Protein AF-A9FY93-F1 (afdb_monomer)

Structure (mmCIF, N/CA/C/O backbone):
data_AF-A9FY93-F1
#
_entry.id   AF-A9FY93-F1
#
loop_
_atom_site.group_PDB
_atom_site.id
_atom_site.type_symbol
_atom_site.label_atom_id
_atom_site.label_alt_id
_atom_site.label_comp_id
_atom_site.label_asym_id
_atom_site.label_entity_id
_atom_site.label_seq_id
_atom_site.pdbx_PDB_ins_code
_atom_site.Cartn_x
_atom_site.Cartn_y
_atom_site.Cartn_z
_atom_site.occupancy
_atom_site.B_iso_or_equiv
_atom_site.auth_seq_id
_atom_site.auth_comp_id
_atom_site.auth_asym_id
_atom_site.auth_atom_id
_atom_site.pdbx_PDB_model_num
ATOM 1 N N . MET A 1 1 ? 8.429 68.087 15.426 1.00 44.94 1 MET A N 1
ATOM 2 C CA . MET A 1 1 ? 7.420 67.052 15.733 1.00 44.94 1 MET A CA 1
ATOM 3 C C . MET A 1 1 ? 8.145 65.874 16.373 1.00 44.94 1 MET A C 1
ATOM 5 O O . MET A 1 1 ? 9.201 65.520 15.870 1.00 44.94 1 MET A O 1
ATOM 9 N N . SER A 1 2 ? 7.624 65.423 17.522 1.00 48.50 2 SER A N 1
ATOM 10 C CA . SER A 1 2 ? 8.016 64.335 18.455 1.00 48.50 2 SER A CA 1
ATOM 11 C C . SER A 1 2 ? 8.860 63.197 17.850 1.00 48.50 2 SER A C 1
ATOM 13 O O . SER A 1 2 ? 8.569 62.799 16.731 1.00 48.50 2 SER A O 1
ATOM 15 N N . VAL A 1 3 ? 9.959 62.657 18.406 1.00 53.97 3 VAL A N 1
ATOM 16 C CA . VAL A 1 3 ? 10.343 62.080 19.729 1.00 53.97 3 VAL A CA 1
ATOM 17 C C . VAL A 1 3 ? 9.483 60.891 20.229 1.00 53.97 3 VAL A C 1
ATOM 19 O O . VAL A 1 3 ? 8.286 61.060 20.435 1.00 53.97 3 VAL A O 1
ATOM 22 N N . MET A 1 4 ? 10.181 59.775 20.550 1.00 49.16 4 MET A N 1
ATOM 23 C CA . MET A 1 4 ? 9.809 58.549 21.325 1.00 49.16 4 MET A CA 1
ATOM 24 C C . MET A 1 4 ? 9.074 57.442 20.531 1.00 49.16 4 MET A C 1
ATOM 26 O O . MET A 1 4 ? 8.241 57.766 19.701 1.00 49.16 4 MET A O 1
ATOM 30 N N . ASN A 1 5 ? 9.312 56.123 20.655 1.00 47.75 5 ASN A N 1
ATOM 31 C CA . ASN A 1 5 ? 9.765 55.216 21.737 1.00 47.75 5 ASN A CA 1
ATOM 32 C C . ASN A 1 5 ? 10.340 53.919 21.088 1.00 47.75 5 ASN A C 1
ATOM 34 O O . ASN A 1 5 ? 9.827 53.501 20.056 1.00 47.75 5 ASN A O 1
ATOM 38 N N . SER A 1 6 ? 11.452 53.301 21.512 1.00 54.66 6 SER A N 1
ATOM 39 C CA . SER A 1 6 ? 11.660 52.439 22.700 1.00 54.66 6 SER A CA 1
ATOM 40 C C . SER A 1 6 ? 10.636 51.313 22.911 1.00 54.66 6 SER A C 1
ATOM 42 O O . SER A 1 6 ? 9.539 51.576 23.386 1.00 54.66 6 SER A O 1
ATOM 44 N N . ALA A 1 7 ? 11.056 50.057 22.696 1.00 53.28 7 ALA A N 1
ATOM 45 C CA . ALA A 1 7 ? 10.753 48.932 23.591 1.00 53.28 7 ALA A CA 1
ATOM 46 C C . ALA A 1 7 ? 11.699 47.746 23.326 1.00 53.28 7 ALA A C 1
ATOM 48 O O . ALA A 1 7 ? 11.795 47.230 22.216 1.00 53.28 7 ALA A O 1
ATOM 49 N N . ALA A 1 8 ? 12.395 47.349 24.386 1.00 55.00 8 ALA A N 1
ATOM 50 C CA . ALA A 1 8 ? 13.232 46.168 24.509 1.00 55.00 8 ALA A CA 1
ATOM 51 C C . ALA A 1 8 ? 12.460 45.036 25.213 1.00 55.00 8 ALA A C 1
ATOM 53 O O . ALA A 1 8 ? 11.470 45.294 25.895 1.00 55.00 8 ALA A O 1
ATOM 54 N N . GLY A 1 9 ? 12.993 43.814 25.133 1.00 44.47 9 GLY A N 1
ATOM 55 C CA . GLY A 1 9 ? 12.606 42.663 25.960 1.00 44.47 9 GLY A CA 1
ATOM 56 C C . GLY A 1 9 ? 12.075 41.501 25.116 1.00 44.47 9 GLY A C 1
ATOM 57 O O . GLY A 1 9 ? 11.310 41.722 24.193 1.00 44.47 9 GLY A O 1
ATOM 58 N N . THR A 1 10 ? 12.441 40.242 25.328 1.00 50.12 10 THR A N 1
ATOM 59 C CA . THR A 1 10 ? 13.056 39.590 26.489 1.00 50.12 10 THR A CA 1
ATOM 60 C C . THR A 1 10 ? 13.721 38.288 26.026 1.00 50.12 10 THR A C 1
ATOM 62 O O . THR A 1 10 ? 13.149 37.497 25.283 1.00 50.12 10 THR A O 1
ATOM 65 N N . SER A 1 11 ? 14.951 38.054 26.481 1.00 52.12 11 SER A N 1
ATOM 66 C CA . SER A 1 11 ? 15.676 36.792 26.332 1.00 52.12 11 SER A CA 1
ATOM 67 C C . SER A 1 11 ? 15.218 35.795 27.402 1.00 52.12 11 SER A C 1
ATOM 69 O O . SER A 1 11 ? 15.493 35.996 28.586 1.00 52.12 11 SER A O 1
ATOM 71 N N . GLY A 1 12 ? 14.537 34.724 26.995 1.00 55.78 12 GLY A N 1
ATOM 72 C CA . GLY A 1 12 ? 14.172 33.601 27.861 1.00 55.78 12 GLY A CA 1
ATOM 73 C C . GLY A 1 12 ? 15.266 32.533 27.896 1.00 55.78 12 GLY A C 1
ATOM 74 O O . GLY A 1 12 ? 15.408 31.753 26.958 1.00 55.78 12 GLY A O 1
ATOM 75 N N . GLN A 1 13 ? 16.037 32.500 28.984 1.00 52.12 13 GLN A N 1
ATOM 76 C CA . GLN A 1 13 ? 16.874 31.366 29.381 1.00 52.12 13 GLN A CA 1
ATOM 77 C C . GLN A 1 13 ? 16.044 30.324 30.143 1.00 52.12 13 GLN A C 1
ATOM 79 O O . GLN A 1 13 ? 15.238 30.684 30.995 1.00 52.12 13 GLN A O 1
ATOM 84 N N . GLY A 1 14 ? 16.394 29.047 29.962 1.00 45.94 14 GLY A N 1
ATOM 85 C CA . GLY A 1 14 ? 16.415 28.086 31.070 1.00 45.94 14 GLY A CA 1
ATOM 86 C C . GLY A 1 14 ? 15.444 26.913 30.961 1.00 45.94 14 GLY A C 1
ATOM 87 O O . GLY A 1 14 ? 14.238 27.079 31.074 1.00 45.94 14 GLY A O 1
ATOM 88 N N . GLY A 1 15 ? 15.994 25.699 30.841 1.00 45.12 15 GLY A N 1
ATOM 89 C CA . GLY A 1 15 ? 15.219 24.473 31.049 1.00 45.12 15 GLY A CA 1
ATOM 90 C C . GLY A 1 15 ? 15.813 23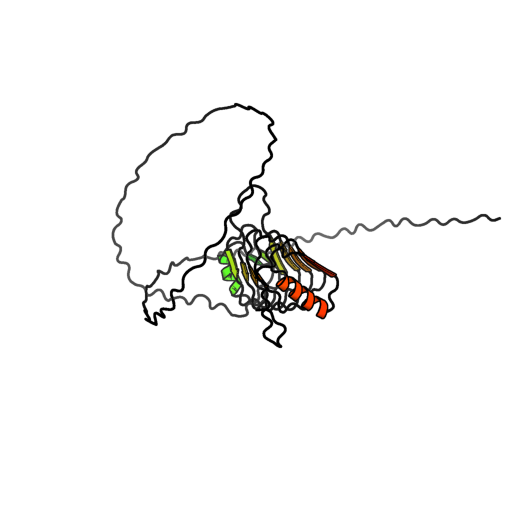.202 30.445 1.00 45.12 15 GLY A C 1
ATOM 91 O O . GLY A 1 15 ? 15.124 22.499 29.717 1.00 45.12 15 GLY A O 1
ATOM 92 N N . ARG A 1 16 ? 17.083 22.867 30.719 1.00 45.09 16 ARG A N 1
ATOM 93 C CA . ARG A 1 16 ? 17.605 21.522 30.408 1.00 45.09 16 ARG A CA 1
ATOM 94 C C . ARG A 1 16 ? 17.077 20.523 31.442 1.00 45.09 16 ARG A C 1
ATOM 96 O O . ARG A 1 16 ? 17.679 20.346 32.499 1.00 45.09 16 ARG A O 1
ATOM 103 N N . ALA A 1 17 ? 15.961 19.873 31.125 1.00 49.06 17 ALA A N 1
ATOM 104 C CA . ALA A 1 17 ? 15.466 18.717 31.860 1.00 49.06 17 ALA A CA 1
ATOM 105 C C . ALA A 1 17 ? 16.394 17.514 31.613 1.00 49.06 17 ALA A C 1
ATOM 107 O O . ALA A 1 17 ? 16.517 17.015 30.496 1.00 49.06 17 ALA A O 1
ATOM 108 N N . ARG A 1 18 ? 17.076 17.054 32.666 1.00 53.75 18 ARG A N 1
ATOM 109 C CA . ARG A 1 18 ? 17.786 15.770 32.679 1.00 53.75 18 ARG A CA 1
ATOM 110 C C . ARG A 1 18 ? 16.745 14.658 32.821 1.00 53.75 18 ARG A C 1
ATOM 112 O O . ARG A 1 18 ? 16.303 14.370 33.927 1.00 53.75 18 ARG A O 1
ATOM 119 N N . GLY A 1 19 ? 16.340 14.068 31.699 1.00 45.03 19 GLY A N 1
ATOM 120 C CA . GLY A 1 19 ? 15.521 12.859 31.673 1.00 45.03 19 GLY A CA 1
ATOM 121 C C . GLY A 1 19 ? 16.345 11.642 32.087 1.00 45.03 19 GLY A C 1
ATOM 122 O O . GLY A 1 19 ? 17.386 11.354 31.499 1.00 45.03 19 GLY A O 1
ATOM 123 N N . SER A 1 20 ? 15.896 10.950 33.130 1.00 46.06 20 SER A N 1
ATOM 124 C CA . SER A 1 20 ? 16.464 9.689 33.598 1.00 46.06 20 SER A CA 1
ATOM 125 C C . SER A 1 20 ? 16.271 8.590 32.553 1.00 46.06 20 SER A C 1
ATOM 127 O O . SER A 1 20 ? 15.147 8.187 32.266 1.00 46.06 20 SER A O 1
ATOM 129 N N . VAL A 1 21 ? 17.375 8.067 32.022 1.00 37.34 21 VAL A N 1
ATOM 130 C CA . VAL A 1 21 ? 17.388 6.861 31.189 1.00 37.34 21 VAL A CA 1
ATOM 131 C C . VAL A 1 21 ? 17.167 5.658 32.107 1.00 37.34 21 VAL A C 1
ATOM 133 O O . VAL A 1 21 ? 18.068 5.243 32.835 1.00 37.34 21 VAL A O 1
ATOM 136 N N . ARG A 1 22 ? 15.949 5.109 32.118 1.00 48.00 22 ARG A N 1
ATOM 137 C CA . ARG A 1 22 ? 15.674 3.792 32.704 1.00 48.00 22 ARG A CA 1
ATOM 138 C C . ARG A 1 22 ? 15.963 2.737 31.638 1.00 48.00 22 ARG A C 1
ATOM 140 O O . ARG A 1 22 ? 15.151 2.541 30.741 1.00 48.00 22 ARG A O 1
ATOM 147 N N . LEU A 1 23 ? 17.116 2.073 31.738 1.00 39.66 23 LEU A N 1
ATOM 148 C CA . LEU A 1 23 ? 17.377 0.839 30.997 1.00 39.66 23 LEU A CA 1
ATOM 149 C C . LEU A 1 23 ? 16.403 -0.240 31.485 1.00 39.66 23 LEU A C 1
ATOM 151 O O . LEU A 1 23 ? 16.496 -0.713 32.617 1.00 39.66 23 LEU A O 1
ATOM 155 N N . TRP A 1 24 ? 15.468 -0.618 30.622 1.00 41.94 24 TRP A N 1
ATOM 156 C CA . TRP A 1 24 ? 14.659 -1.820 30.772 1.00 41.94 24 TRP A CA 1
ATOM 157 C C . TRP A 1 24 ? 15.468 -3.000 30.218 1.00 41.94 24 TRP A C 1
ATOM 159 O O . TRP A 1 24 ? 15.608 -3.145 29.007 1.00 41.94 24 TRP A O 1
ATOM 169 N N . LEU A 1 25 ? 16.029 -3.839 31.095 1.00 45.19 25 LEU A N 1
ATOM 170 C CA . LEU A 1 25 ? 16.502 -5.168 30.700 1.00 45.19 25 LEU A CA 1
ATOM 171 C C . LEU A 1 25 ? 15.281 -6.082 30.548 1.00 45.19 25 LEU A C 1
ATOM 173 O O . LEU A 1 25 ? 14.835 -6.718 31.503 1.00 45.19 25 LEU A O 1
ATOM 177 N N . GLY A 1 26 ? 14.720 -6.112 29.340 1.00 43.28 26 GLY A N 1
ATOM 178 C CA . GLY A 1 26 ? 13.739 -7.114 28.944 1.00 43.28 26 GLY A CA 1
ATOM 179 C C . GLY A 1 26 ? 14.406 -8.485 28.843 1.00 43.28 26 GLY A C 1
ATOM 180 O O . GLY A 1 26 ? 15.387 -8.658 28.123 1.00 43.28 26 GLY A O 1
ATOM 181 N N . ARG A 1 27 ? 13.879 -9.460 29.590 1.00 40.56 27 ARG A N 1
ATOM 182 C CA . ARG A 1 27 ? 14.231 -10.881 29.490 1.00 40.56 27 ARG A CA 1
ATOM 183 C C . ARG A 1 27 ? 14.015 -11.366 28.052 1.00 40.56 27 ARG A C 1
ATOM 185 O O . ARG A 1 27 ? 12.879 -11.513 27.611 1.00 40.56 27 ARG A O 1
ATOM 192 N N . LEU A 1 28 ? 15.114 -11.648 27.359 1.00 35.88 28 LEU A N 1
ATOM 193 C CA . LEU A 1 28 ? 15.137 -12.335 26.074 1.00 35.88 28 LEU A CA 1
ATOM 194 C C . LEU A 1 28 ? 14.746 -13.803 26.310 1.00 35.88 28 LEU A C 1
ATOM 196 O O . LEU A 1 28 ? 15.546 -14.594 26.808 1.00 35.88 28 LEU A O 1
ATOM 200 N N . THR A 1 29 ? 13.493 -14.154 26.022 1.00 48.22 29 THR A N 1
ATOM 201 C CA . THR A 1 29 ? 13.055 -15.555 26.007 1.00 48.22 29 THR A CA 1
ATOM 202 C C . THR A 1 29 ? 13.337 -16.089 24.612 1.00 48.22 29 THR A C 1
ATOM 204 O O . THR A 1 29 ? 12.632 -15.765 23.661 1.00 48.22 29 THR A O 1
ATOM 207 N N . LEU A 1 30 ? 14.426 -16.843 24.488 1.00 37.00 30 LEU A N 1
ATOM 208 C CA . LEU A 1 30 ? 14.826 -17.512 23.258 1.00 37.00 30 LEU A CA 1
ATOM 209 C C . LEU A 1 30 ? 13.852 -18.681 23.021 1.00 37.00 30 LEU A C 1
ATOM 211 O O . LEU A 1 30 ? 13.982 -19.732 23.646 1.00 37.00 30 LEU A O 1
ATOM 215 N N . MET A 1 31 ? 12.836 -18.485 22.180 1.00 37.50 31 MET A N 1
ATOM 216 C CA . MET A 1 31 ? 12.045 -19.597 21.654 1.00 37.50 31 MET A CA 1
ATOM 217 C C . MET A 1 31 ? 12.761 -20.156 20.430 1.00 37.50 31 MET A C 1
ATOM 219 O O . MET A 1 31 ? 12.714 -19.592 19.340 1.00 37.50 31 MET A O 1
ATOM 223 N N . THR A 1 32 ? 13.464 -21.263 20.638 1.00 38.50 32 THR A N 1
ATOM 224 C CA . THR A 1 32 ? 14.054 -22.068 19.573 1.00 38.50 32 THR A CA 1
ATOM 225 C C . THR A 1 32 ? 12.920 -22.799 18.856 1.00 38.50 32 THR A C 1
ATOM 227 O O . THR A 1 32 ? 12.455 -23.839 19.317 1.00 38.50 32 THR A O 1
ATOM 230 N N . ALA A 1 33 ? 12.430 -22.234 17.754 1.00 38.06 33 ALA A N 1
ATOM 231 C CA . ALA A 1 33 ? 11.532 -22.945 16.855 1.00 38.06 33 ALA A CA 1
ATOM 232 C C . ALA A 1 33 ? 12.345 -24.014 16.109 1.00 38.06 33 ALA A C 1
ATOM 234 O O . ALA A 1 33 ? 13.233 -23.703 15.316 1.00 38.06 33 ALA A O 1
ATOM 235 N N . VAL A 1 34 ? 12.081 -25.283 16.418 1.00 35.50 34 VAL A N 1
ATOM 236 C CA . VAL A 1 34 ? 12.629 -26.426 15.685 1.00 35.50 34 VAL A CA 1
ATOM 237 C C . VAL A 1 34 ? 11.747 -26.622 14.455 1.00 35.50 34 VAL A C 1
ATOM 239 O O . VAL A 1 34 ? 10.671 -27.204 14.545 1.00 35.50 34 VAL A O 1
ATOM 242 N N . SER A 1 35 ? 12.175 -26.085 13.314 1.00 40.09 35 SER A N 1
ATOM 243 C CA . SER A 1 35 ? 11.499 -26.313 12.035 1.00 40.09 35 SER A CA 1
ATOM 244 C C . SER A 1 35 ? 11.906 -27.674 11.477 1.00 40.09 35 SER A C 1
ATOM 246 O O . SER A 1 35 ? 12.976 -27.817 10.886 1.00 40.09 35 SER A O 1
ATOM 248 N N . SER A 1 36 ? 11.048 -28.677 11.654 1.00 39.31 36 SER A N 1
ATOM 249 C CA . SER A 1 36 ? 11.154 -29.949 10.937 1.00 39.31 36 SER A CA 1
ATOM 250 C C . SER A 1 36 ? 10.489 -29.808 9.567 1.00 39.31 36 SER A C 1
ATOM 252 O O . SER A 1 36 ? 9.269 -29.736 9.457 1.00 39.31 36 SER A O 1
ATOM 254 N N . PHE A 1 37 ? 11.306 -29.743 8.514 1.00 37.88 37 PHE A N 1
ATOM 255 C CA . PHE A 1 37 ? 10.854 -29.786 7.123 1.00 37.88 37 PHE A CA 1
ATOM 256 C C . PHE A 1 37 ? 10.529 -31.234 6.735 1.00 37.88 37 PHE A C 1
ATOM 258 O O . PHE A 1 37 ? 11.429 -32.067 6.630 1.00 37.88 37 PHE A O 1
ATOM 265 N N . VAL A 1 38 ? 9.250 -31.528 6.494 1.00 44.97 38 VAL A N 1
ATOM 266 C CA . VAL A 1 38 ? 8.806 -32.771 5.850 1.00 44.97 38 VAL A CA 1
ATOM 267 C C . VAL A 1 38 ? 8.410 -32.434 4.416 1.00 44.97 38 VAL A C 1
ATOM 269 O O . VAL A 1 38 ? 7.448 -31.710 4.172 1.00 44.97 38 VAL A O 1
ATOM 272 N N . ALA A 1 39 ? 9.192 -32.932 3.460 1.00 42.00 39 ALA A N 1
ATOM 273 C CA . ALA A 1 39 ? 8.885 -32.851 2.039 1.00 42.00 39 ALA A CA 1
ATOM 274 C C . ALA A 1 39 ? 7.807 -33.891 1.696 1.00 42.00 39 ALA A C 1
ATOM 276 O O . ALA A 1 39 ? 8.086 -35.089 1.677 1.00 42.00 39 ALA A O 1
ATOM 277 N N . CYS A 1 40 ? 6.580 -33.444 1.419 1.00 39.69 40 CYS A N 1
ATOM 278 C CA . CYS A 1 40 ? 5.538 -34.307 0.867 1.00 39.69 40 CYS A CA 1
ATOM 279 C C . CYS A 1 40 ? 5.618 -34.313 -0.662 1.00 39.69 40 CYS A C 1
ATOM 281 O O . CYS A 1 40 ? 5.533 -33.272 -1.314 1.00 39.69 40 CYS A O 1
ATOM 283 N N . GLY A 1 41 ? 5.814 -35.514 -1.208 1.00 37.06 41 GLY A N 1
ATOM 284 C CA . GLY A 1 41 ? 5.893 -35.788 -2.636 1.00 37.06 41 GLY A CA 1
ATOM 285 C C . GLY A 1 41 ? 4.571 -35.570 -3.370 1.00 37.06 41 GLY A C 1
ATOM 286 O O . GLY A 1 41 ? 3.482 -35.757 -2.829 1.00 37.06 41 GLY A O 1
ATOM 287 N N . SER A 1 42 ? 4.707 -35.179 -4.634 1.00 41.78 42 SER A N 1
ATOM 288 C CA . SER A 1 42 ? 3.636 -35.003 -5.607 1.00 41.78 42 SER A CA 1
ATOM 289 C C . SER A 1 42 ? 2.949 -36.337 -5.913 1.00 41.78 42 SER A C 1
ATOM 291 O O . SER A 1 42 ? 3.583 -37.271 -6.399 1.00 41.78 42 SER A O 1
ATOM 293 N N . GLY A 1 43 ? 1.651 -36.419 -5.623 1.00 40.34 43 GLY A N 1
ATOM 294 C CA . GLY A 1 43 ? 0.778 -37.494 -6.084 1.00 40.34 43 GLY A CA 1
ATOM 295 C C . GLY A 1 43 ? 0.042 -37.067 -7.350 1.00 40.34 43 GLY A C 1
ATOM 296 O O . GLY A 1 43 ? -0.818 -36.189 -7.297 1.00 40.34 43 GLY A O 1
ATOM 297 N N . ASP A 1 44 ? 0.385 -37.694 -8.472 1.00 53.19 44 ASP A N 1
ATOM 298 C CA . ASP A 1 44 ? -0.323 -37.583 -9.746 1.00 53.19 44 ASP A CA 1
ATOM 299 C C . ASP A 1 44 ? -1.720 -38.221 -9.664 1.00 53.19 44 ASP A C 1
ATOM 301 O O . ASP A 1 44 ? -1.877 -39.362 -9.224 1.00 53.19 44 ASP A O 1
ATOM 305 N N . GLY A 1 45 ? -2.748 -37.507 -10.134 1.00 40.56 45 GLY A N 1
ATOM 306 C CA . GLY A 1 45 ? -4.141 -37.954 -10.048 1.00 40.56 45 GLY A CA 1
ATOM 307 C C . GLY A 1 45 ? -5.084 -37.273 -11.042 1.00 40.56 45 GLY A C 1
ATOM 308 O O . GLY A 1 45 ? -5.855 -36.401 -10.673 1.00 40.56 45 GLY A O 1
ATOM 309 N N . HIS A 1 46 ? -4.984 -37.687 -12.308 1.00 40.38 46 HIS A N 1
ATOM 310 C CA . HIS A 1 46 ? -5.995 -37.727 -13.377 1.00 40.38 46 HIS A CA 1
ATOM 311 C C . HIS A 1 46 ? -7.384 -37.093 -13.135 1.00 40.38 46 HIS A C 1
ATOM 313 O O . HIS A 1 46 ? -8.149 -37.558 -12.294 1.00 40.38 46 HIS A O 1
ATOM 319 N N . SER A 1 47 ? -7.814 -36.232 -14.067 1.00 45.84 47 SER A N 1
ATOM 320 C CA . SER A 1 47 ? -9.096 -36.413 -14.777 1.00 45.84 47 SER A CA 1
ATOM 321 C C . SER A 1 47 ? -9.166 -35.544 -16.032 1.00 45.84 47 SER A C 1
ATOM 323 O O . SER A 1 47 ? -9.275 -34.323 -15.976 1.00 45.84 47 SER A O 1
ATOM 325 N N . ALA A 1 48 ? -9.105 -36.214 -17.181 1.00 41.12 48 ALA A N 1
ATOM 326 C CA . ALA A 1 48 ? -9.424 -35.648 -18.478 1.00 41.12 48 ALA A CA 1
ATOM 327 C C . ALA A 1 48 ? -10.941 -35.428 -18.580 1.00 41.12 48 ALA A C 1
ATOM 329 O O . ALA A 1 48 ? -11.716 -36.358 -18.360 1.00 41.12 48 ALA A O 1
ATOM 330 N N . SER A 1 49 ? -11.360 -34.224 -18.967 1.00 50.44 49 SER A N 1
ATOM 331 C CA . SER A 1 49 ? -12.688 -34.003 -19.538 1.00 50.44 49 SER A CA 1
ATOM 332 C C . SER A 1 49 ? -12.517 -33.413 -20.934 1.00 50.44 49 SER A C 1
ATOM 334 O O . SER A 1 49 ? -11.865 -32.390 -21.133 1.00 50.44 49 SER A O 1
ATOM 336 N N . ALA A 1 50 ? -13.026 -34.158 -21.910 1.00 44.06 50 ALA A N 1
ATOM 337 C CA . ALA A 1 50 ? -13.131 -33.760 -23.300 1.00 44.06 50 ALA A CA 1
ATOM 338 C C . ALA A 1 50 ? -14.308 -32.787 -23.452 1.00 44.06 50 ALA A C 1
ATOM 340 O O . ALA A 1 50 ? -15.374 -33.028 -22.886 1.00 44.06 50 ALA A O 1
ATOM 341 N N . GLY A 1 51 ? -14.133 -31.718 -24.229 1.00 40.25 51 GLY A N 1
ATOM 342 C CA . GLY A 1 51 ? -15.207 -30.764 -24.490 1.00 40.25 51 GLY A CA 1
ATOM 343 C C . GLY A 1 51 ? -14.867 -29.743 -25.570 1.00 40.25 51 GLY A C 1
ATOM 344 O O . GLY A 1 51 ? -14.172 -28.772 -25.310 1.00 40.25 51 GLY A O 1
ATOM 345 N N . ASP A 1 52 ? -15.403 -30.010 -26.756 1.00 42.59 52 ASP A N 1
ATOM 346 C CA . ASP A 1 52 ? -15.743 -29.114 -27.865 1.00 42.59 52 ASP A CA 1
ATOM 347 C C . ASP A 1 52 ? -14.682 -28.254 -28.569 1.00 42.59 52 ASP A C 1
ATOM 349 O O . ASP A 1 52 ? -14.277 -27.165 -28.165 1.00 42.59 52 ASP A O 1
ATOM 353 N N . THR A 1 53 ? -14.350 -28.728 -29.769 1.00 37.59 53 THR A N 1
ATOM 354 C CA . THR A 1 53 ? -13.641 -28.018 -30.829 1.00 37.59 53 THR A CA 1
ATOM 355 C C . THR A 1 53 ? -14.650 -27.188 -31.631 1.00 37.59 53 THR A C 1
ATOM 357 O O . THR A 1 53 ? -15.291 -27.687 -32.554 1.00 37.59 53 THR A O 1
ATOM 360 N N . VAL A 1 54 ? -14.796 -25.901 -31.312 1.00 46.28 54 VAL A N 1
ATOM 361 C CA . VAL A 1 54 ? -15.537 -24.963 -32.169 1.00 46.28 54 VAL A CA 1
ATOM 362 C C . VAL A 1 54 ? -14.581 -24.389 -33.212 1.00 46.28 54 VAL A C 1
ATOM 364 O O . VAL A 1 54 ? -13.716 -23.565 -32.930 1.00 46.28 54 VAL A O 1
ATOM 367 N N . THR A 1 55 ? -14.742 -24.874 -34.441 1.00 40.22 55 THR A N 1
ATOM 368 C CA . THR A 1 55 ? -14.039 -24.403 -35.638 1.00 40.22 55 THR A CA 1
ATOM 369 C C . THR A 1 55 ? -14.782 -23.186 -36.185 1.00 40.22 55 THR A C 1
ATOM 371 O O . THR A 1 55 ? -15.914 -23.328 -36.644 1.00 40.22 55 THR A O 1
ATOM 374 N N . VAL A 1 56 ? -14.175 -21.995 -36.164 1.00 49.19 56 VAL A N 1
ATOM 375 C CA . VAL A 1 56 ? -14.735 -20.802 -36.822 1.00 49.19 56 VAL A CA 1
ATOM 376 C C . VAL A 1 56 ? -13.685 -20.137 -37.707 1.00 49.19 56 VAL A C 1
ATOM 378 O O . VAL A 1 56 ? -12.714 -19.566 -37.228 1.00 49.19 56 VAL A O 1
ATOM 381 N N . GLY A 1 57 ? -13.954 -20.195 -39.013 1.00 46.16 57 GLY A N 1
ATOM 382 C CA . GLY A 1 57 ? -13.919 -19.025 -39.890 1.00 46.16 57 GLY A CA 1
ATOM 383 C C . GLY A 1 57 ? -12.557 -18.480 -40.305 1.00 46.16 57 GLY A C 1
ATOM 384 O O . GLY A 1 57 ? -12.109 -17.453 -39.809 1.00 46.16 57 GLY A O 1
ATOM 385 N N . SER A 1 58 ? -11.976 -19.088 -41.333 1.00 44.47 58 SER A N 1
ATOM 386 C CA . SER A 1 58 ? -10.994 -18.468 -42.220 1.00 44.47 58 SER A CA 1
ATOM 387 C C . SER A 1 58 ? -11.648 -17.372 -43.079 1.00 44.47 58 SER A C 1
ATOM 389 O O . SER A 1 58 ? -12.469 -17.654 -43.950 1.00 44.47 58 SER A O 1
ATOM 391 N N . GLY A 1 59 ? -11.251 -16.117 -42.862 1.00 42.34 59 GLY A N 1
ATOM 392 C CA . GLY A 1 59 ? -11.561 -14.971 -43.722 1.00 42.34 59 GLY A CA 1
ATOM 393 C C . GLY A 1 59 ? -10.291 -14.161 -43.975 1.00 42.34 59 GLY A C 1
ATOM 394 O O . GLY A 1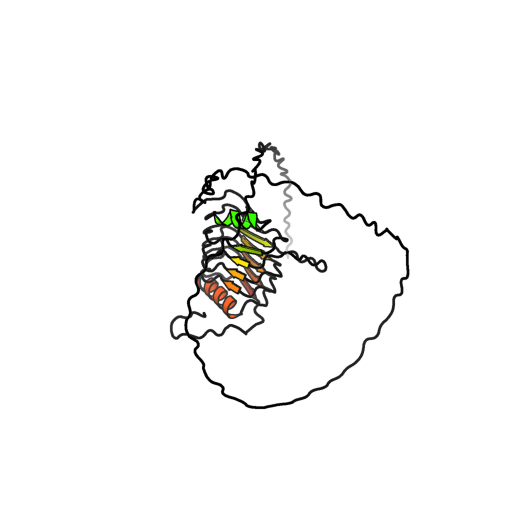 59 ? -9.705 -13.635 -43.037 1.00 42.34 59 GLY A O 1
ATOM 395 N N . GLY A 1 60 ? -9.836 -14.142 -45.230 1.00 37.28 60 GLY A N 1
ATOM 396 C CA . GLY A 1 60 ? -8.609 -13.477 -45.676 1.00 37.28 60 GLY A CA 1
ATOM 397 C C . GLY A 1 60 ? -8.761 -11.967 -45.954 1.00 37.28 60 GLY A C 1
ATOM 398 O O . GLY A 1 60 ? -9.475 -11.276 -45.237 1.00 37.28 60 GLY A O 1
ATOM 399 N N . PRO A 1 61 ? -8.059 -11.424 -46.964 1.00 59.53 61 PRO A N 1
ATOM 400 C CA . PRO A 1 61 ? -6.931 -10.518 -46.749 1.00 59.53 61 PRO A CA 1
ATOM 401 C C . PRO A 1 61 ? -7.204 -9.087 -47.229 1.00 59.53 61 PRO A C 1
ATOM 403 O O . PRO A 1 61 ? -7.917 -8.899 -48.210 1.00 59.53 61 PRO A O 1
ATOM 406 N N . THR A 1 62 ? -6.513 -8.093 -46.658 1.00 49.91 62 THR A N 1
ATOM 407 C CA . THR A 1 62 ? -6.246 -6.824 -47.359 1.00 49.91 62 THR A CA 1
ATOM 408 C C . THR A 1 62 ? -4.882 -6.240 -47.002 1.00 49.91 62 THR A C 1
ATOM 410 O O . THR A 1 62 ? -4.548 -5.995 -45.848 1.00 49.91 62 THR A O 1
ATOM 413 N N . SER A 1 63 ? -4.129 -6.025 -48.071 1.00 50.19 63 SER A N 1
ATOM 414 C CA . SER A 1 63 ? -2.878 -5.301 -48.261 1.00 50.19 63 SER A CA 1
ATOM 415 C C . SER A 1 63 ? -2.921 -3.802 -47.931 1.00 50.19 63 SER A C 1
ATOM 417 O O . SER A 1 63 ? -3.945 -3.159 -48.146 1.00 50.19 63 SER A O 1
ATOM 419 N N . GLY A 1 64 ? -1.750 -3.235 -47.619 1.00 39.53 64 GLY A N 1
ATOM 420 C CA . GLY A 1 64 ? -1.434 -1.798 -47.704 1.00 39.53 64 GLY A CA 1
ATOM 421 C C . GLY A 1 64 ? -0.792 -1.283 -46.409 1.00 39.53 64 GLY A C 1
ATOM 422 O O . GLY A 1 64 ? -1.248 -1.634 -45.337 1.00 39.53 64 GLY A O 1
ATOM 423 N N . ALA A 1 65 ? 0.262 -0.474 -46.380 1.00 46.91 65 ALA A N 1
ATOM 424 C CA . ALA A 1 65 ? 1.013 0.199 -47.421 1.00 46.91 65 ALA A CA 1
ATOM 425 C C . ALA A 1 65 ? 2.412 0.548 -46.878 1.00 46.91 65 ALA A C 1
ATOM 427 O O . ALA A 1 65 ? 2.617 0.753 -45.684 1.00 46.91 65 ALA A O 1
ATOM 428 N N . SER A 1 66 ? 3.362 0.613 -47.799 1.00 47.44 66 SER A N 1
ATOM 429 C CA . SER A 1 66 ? 4.735 1.085 -47.652 1.00 47.44 66 SER A CA 1
ATOM 430 C C . SER A 1 66 ? 4.832 2.611 -47.515 1.00 47.44 66 SER A C 1
ATOM 432 O O . SER A 1 66 ? 4.238 3.335 -48.311 1.00 47.44 66 SER A O 1
ATOM 434 N N . GLY A 1 67 ? 5.687 3.076 -46.606 1.00 44.00 67 GLY A N 1
ATOM 435 C CA . GLY A 1 67 ? 6.258 4.429 -46.539 1.00 44.00 67 GLY A CA 1
ATOM 436 C C . GLY A 1 67 ? 7.106 4.500 -45.265 1.00 44.00 67 GLY A C 1
ATOM 437 O O . GLY A 1 67 ? 6.594 4.232 -44.192 1.00 44.00 67 GLY A O 1
ATOM 438 N N . GLY A 1 68 ? 8.423 4.684 -45.263 1.00 42.28 68 GLY A N 1
ATOM 439 C CA . GLY A 1 68 ? 9.227 5.565 -46.092 1.00 42.28 68 GLY A CA 1
ATOM 440 C C . GLY A 1 68 ? 9.521 6.830 -45.289 1.00 42.28 68 GLY A C 1
ATOM 441 O O . GLY A 1 68 ? 8.765 7.783 -45.399 1.00 42.28 68 GLY A O 1
ATOM 442 N N . SER A 1 69 ? 10.593 6.846 -44.490 1.00 51.44 69 SER A N 1
ATOM 443 C CA . SER A 1 69 ? 11.369 8.073 -44.265 1.00 51.44 69 SER A CA 1
ATOM 444 C C . SER A 1 69 ? 12.722 7.767 -43.628 1.00 51.44 69 SER A C 1
ATOM 446 O O . SER A 1 69 ? 12.827 7.283 -42.505 1.00 51.44 69 SER A O 1
ATOM 448 N N . SER A 1 70 ? 13.757 8.050 -44.406 1.00 53.34 70 SER A N 1
ATOM 449 C CA . SER A 1 70 ? 15.164 8.075 -44.045 1.00 53.34 70 SER A CA 1
ATOM 450 C C . SER A 1 70 ? 15.577 9.508 -43.696 1.00 53.34 70 SER A C 1
ATOM 452 O O . SER A 1 70 ? 15.454 10.401 -44.532 1.00 53.34 70 SER A O 1
ATOM 454 N N . GLY A 1 71 ? 16.143 9.705 -42.511 1.00 47.72 71 GLY A N 1
ATOM 455 C CA . GLY A 1 71 ? 16.950 10.867 -42.123 1.00 47.72 71 GLY A CA 1
ATOM 456 C C . GLY A 1 71 ? 17.697 10.468 -40.849 1.00 47.72 71 GLY A C 1
ATOM 457 O O . GLY A 1 71 ? 17.072 9.959 -39.932 1.00 47.72 71 GLY A O 1
ATOM 458 N N . GLY A 1 72 ? 19.022 10.496 -40.746 1.00 44.16 72 GLY A N 1
ATOM 459 C CA . GLY A 1 72 ? 19.967 11.465 -41.289 1.00 44.16 72 GLY A CA 1
ATOM 460 C C . GLY A 1 72 ? 20.409 12.378 -40.141 1.00 44.16 72 GLY A C 1
ATOM 461 O O . GLY A 1 72 ? 19.545 12.907 -39.453 1.00 44.16 72 GLY A O 1
ATOM 462 N N . LEU A 1 73 ? 21.730 12.571 -40.005 1.00 48.72 73 LEU A N 1
ATOM 463 C CA . LEU A 1 73 ? 22.509 13.352 -39.013 1.00 48.72 73 LEU A CA 1
ATOM 464 C C . LEU A 1 73 ? 23.074 12.490 -37.857 1.00 48.72 73 LEU A C 1
ATOM 466 O O . LEU A 1 73 ? 22.328 12.036 -37.005 1.00 48.72 73 LEU A O 1
ATOM 470 N N . SER A 1 74 ? 24.337 12.042 -37.826 1.00 47.47 74 SER A N 1
ATOM 471 C CA . SER A 1 74 ? 25.666 12.683 -37.943 1.00 47.47 74 SER A CA 1
ATOM 472 C C . SER A 1 74 ? 26.097 13.511 -36.723 1.00 47.47 74 SER A C 1
ATOM 474 O O . SER A 1 74 ? 25.571 14.598 -36.508 1.00 47.47 74 SER A O 1
ATOM 476 N N . GLY A 1 75 ? 27.161 13.058 -36.046 1.00 39.12 75 GLY A N 1
ATOM 477 C CA . GLY A 1 75 ? 28.136 13.929 -35.374 1.00 39.12 75 GLY A CA 1
ATOM 478 C C . GLY A 1 75 ? 28.344 13.671 -33.880 1.00 39.12 75 GLY A C 1
ATOM 479 O O . GLY A 1 75 ? 27.471 13.980 -33.080 1.00 39.12 75 GLY A O 1
ATOM 480 N N . GLY A 1 76 ? 29.533 13.187 -33.495 1.00 43.56 76 GLY A N 1
ATOM 481 C CA . GLY A 1 76 ? 29.952 13.204 -32.089 1.00 43.56 76 GLY A CA 1
ATOM 482 C C . GLY A 1 76 ? 31.109 12.280 -31.711 1.00 43.56 76 GLY A C 1
ATOM 483 O O . GLY A 1 76 ? 30.956 11.466 -30.809 1.00 43.56 76 GLY A O 1
ATOM 484 N N . SER A 1 77 ? 32.256 12.393 -32.386 1.00 47.09 77 SER A N 1
ATOM 485 C CA . SER A 1 77 ? 33.519 11.773 -31.955 1.00 47.09 77 SER A CA 1
ATOM 486 C C . SER A 1 77 ? 34.174 12.560 -30.812 1.00 47.09 77 SER A C 1
ATOM 488 O O . SER A 1 77 ? 34.331 13.774 -30.916 1.00 47.09 77 SER A O 1
ATOM 490 N N . GLY A 1 78 ? 34.661 11.853 -29.792 1.00 44.03 78 GLY A N 1
ATOM 491 C CA . GLY A 1 78 ? 35.648 12.317 -28.806 1.00 44.03 78 GLY A CA 1
ATOM 492 C C . GLY A 1 78 ? 35.963 11.155 -27.860 1.00 44.03 78 GLY A C 1
ATOM 493 O O . GLY A 1 78 ? 35.083 10.723 -27.132 1.00 44.03 78 GLY A O 1
ATOM 494 N N . GLY A 1 79 ? 37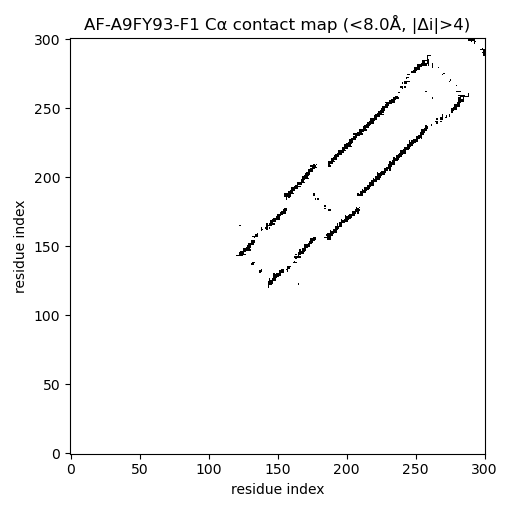.080 10.440 -28.032 1.00 39.56 79 GLY A N 1
ATOM 495 C CA . GLY A 1 79 ? 38.375 10.760 -27.408 1.00 39.56 79 GLY A CA 1
ATOM 496 C C . GLY A 1 79 ? 38.356 10.231 -25.966 1.00 39.56 79 GLY A C 1
ATOM 497 O O . GLY A 1 79 ? 37.630 10.759 -25.144 1.00 39.56 79 GLY A O 1
ATOM 498 N N . GLY A 1 80 ? 38.996 9.121 -25.608 1.00 41.59 80 GLY A N 1
ATOM 499 C CA . GLY A 1 80 ? 40.428 8.852 -25.701 1.00 41.59 80 GLY A CA 1
ATOM 500 C C . GLY A 1 80 ? 40.941 8.710 -24.263 1.00 41.59 80 GLY A C 1
ATOM 501 O O . GLY A 1 80 ? 40.892 9.668 -23.502 1.00 41.59 80 GLY A O 1
ATOM 502 N N . GLY A 1 81 ? 41.379 7.515 -23.869 1.00 42.44 81 GLY A N 1
ATOM 503 C CA . GLY A 1 81 ? 41.836 7.251 -22.504 1.00 42.44 81 GLY A CA 1
ATOM 504 C C . GLY A 1 81 ? 42.323 5.820 -22.347 1.00 42.44 81 GLY A C 1
ATOM 505 O O . GLY A 1 81 ? 41.599 4.963 -21.856 1.00 42.44 81 GLY A O 1
ATOM 506 N N . ALA A 1 82 ? 43.540 5.574 -22.827 1.00 45.78 82 ALA A N 1
ATOM 507 C CA . ALA A 1 82 ? 44.280 4.349 -22.578 1.00 45.78 82 ALA A CA 1
ATOM 508 C C . ALA A 1 82 ? 44.755 4.313 -21.118 1.00 45.78 82 ALA A C 1
ATOM 510 O O . ALA A 1 82 ? 45.290 5.298 -20.608 1.00 45.78 82 ALA A O 1
ATOM 511 N N . GLY A 1 83 ? 44.576 3.165 -20.473 1.00 44.78 83 GLY A N 1
ATOM 512 C CA . GLY A 1 83 ? 45.101 2.853 -19.151 1.00 44.78 83 GLY A CA 1
ATOM 513 C C . GLY A 1 83 ? 45.382 1.360 -19.071 1.00 44.78 83 GLY A C 1
ATOM 514 O O . GLY A 1 83 ? 44.550 0.591 -18.604 1.00 44.78 83 GLY A O 1
ATOM 515 N N . GLU A 1 84 ? 46.537 0.961 -19.600 1.00 46.91 84 GLU A N 1
ATOM 516 C CA . GLU A 1 84 ? 47.147 -0.348 -19.378 1.00 46.91 84 GLU A CA 1
ATOM 517 C C . GLU A 1 84 ? 47.597 -0.468 -17.917 1.00 46.91 84 GLU A C 1
ATOM 519 O O . GLU A 1 84 ? 48.172 0.470 -17.362 1.00 46.91 84 GLU A O 1
ATOM 524 N N . GLY A 1 85 ? 47.408 -1.640 -17.306 1.00 39.56 85 GLY A N 1
ATOM 525 C CA . GLY A 1 85 ? 48.073 -1.938 -16.043 1.00 39.56 85 GLY A CA 1
ATOM 526 C C . GLY A 1 85 ? 47.558 -3.166 -15.302 1.00 39.56 85 GLY A C 1
ATOM 527 O O . GLY A 1 85 ? 46.686 -3.047 -14.453 1.00 39.56 85 GLY A O 1
ATOM 528 N N . GLY A 1 86 ? 48.216 -4.306 -15.526 1.00 39.47 86 GLY A N 1
ATOM 529 C CA . GLY A 1 86 ? 48.668 -5.126 -14.397 1.00 39.47 86 GLY A CA 1
ATOM 530 C C . GLY A 1 86 ? 47.985 -6.473 -14.155 1.00 39.47 86 GLY A C 1
ATOM 531 O O . GLY A 1 86 ? 46.946 -6.537 -13.514 1.00 39.47 86 GLY A O 1
ATOM 532 N N . SER A 1 87 ? 48.700 -7.538 -14.550 1.00 40.53 87 SER A N 1
ATOM 533 C CA . SER A 1 87 ? 49.035 -8.728 -13.734 1.00 40.53 87 SER A CA 1
ATOM 534 C C . SER A 1 87 ? 47.898 -9.360 -12.912 1.00 40.53 87 SER A C 1
ATOM 536 O O . SER A 1 87 ? 47.504 -8.840 -11.877 1.00 40.53 87 SER A O 1
ATOM 538 N N . GLY A 1 88 ? 47.372 -10.525 -13.282 1.00 43.91 88 GLY A N 1
ATOM 539 C CA . GLY A 1 88 ? 48.134 -11.771 -13.348 1.00 43.91 88 GLY A CA 1
ATOM 540 C C . GLY A 1 88 ? 47.998 -12.514 -12.019 1.00 43.91 88 GLY A C 1
ATOM 541 O O . GLY A 1 88 ? 48.568 -12.078 -11.022 1.00 43.91 88 GLY A O 1
ATOM 542 N N . ARG A 1 89 ? 47.234 -13.611 -12.018 1.00 44.41 89 ARG A N 1
ATOM 543 C CA . ARG A 1 89 ? 47.360 -14.740 -11.086 1.00 44.41 89 ARG A CA 1
ATOM 544 C C . ARG A 1 89 ? 46.551 -15.918 -11.609 1.00 44.41 89 ARG A C 1
ATOM 546 O O . ARG A 1 89 ? 45.330 -15.964 -11.502 1.00 44.41 89 ARG A O 1
ATOM 553 N N . ASP A 1 90 ? 47.303 -16.838 -12.188 1.00 46.59 90 ASP A N 1
ATOM 554 C CA . ASP A 1 90 ? 46.957 -18.227 -12.410 1.00 46.59 90 ASP A CA 1
ATOM 555 C C . ASP A 1 90 ? 46.617 -18.900 -11.073 1.00 46.59 90 ASP A C 1
ATOM 557 O O . ASP A 1 90 ? 47.438 -18.922 -10.156 1.00 46.59 90 ASP A O 1
ATOM 561 N N . THR A 1 91 ? 45.426 -19.485 -10.976 1.00 52.34 91 THR A N 1
ATOM 562 C CA . THR A 1 91 ? 45.138 -20.562 -10.021 1.00 52.34 91 THR A CA 1
ATOM 563 C C . THR A 1 91 ? 44.313 -21.632 -10.726 1.00 52.34 91 THR A C 1
ATOM 565 O O . THR A 1 91 ? 43.094 -21.544 -10.817 1.00 52.34 91 THR A O 1
ATOM 568 N N . ASP A 1 92 ? 45.055 -22.570 -11.308 1.00 47.62 92 ASP A N 1
ATOM 569 C CA . ASP A 1 92 ? 44.962 -24.020 -11.092 1.00 47.62 92 ASP A CA 1
ATOM 570 C C . ASP A 1 92 ? 43.585 -24.721 -11.235 1.00 47.62 92 ASP A C 1
ATOM 572 O O . ASP A 1 92 ? 42.725 -24.597 -10.359 1.00 47.62 92 ASP A O 1
ATOM 576 N N . PRO A 1 93 ? 43.376 -25.549 -12.282 1.00 55.44 93 PRO A N 1
ATOM 577 C CA . PRO A 1 93 ? 42.239 -26.455 -12.378 1.00 55.44 93 PRO A CA 1
ATOM 578 C C . PRO A 1 93 ? 42.583 -27.802 -11.718 1.00 55.44 93 PRO A C 1
ATOM 580 O O . PRO A 1 93 ? 43.025 -28.755 -12.362 1.00 55.44 93 PRO A O 1
ATOM 583 N N . GLY A 1 94 ? 42.353 -27.889 -10.408 1.00 44.66 94 GLY A N 1
ATOM 584 C CA . GLY A 1 94 ? 42.497 -29.120 -9.631 1.00 44.66 94 GLY A CA 1
ATOM 585 C C . GLY A 1 94 ? 41.276 -30.032 -9.745 1.00 44.66 94 GLY A C 1
ATOM 586 O O . GLY A 1 94 ? 40.312 -29.903 -8.994 1.00 44.66 94 GLY A O 1
ATOM 587 N N . ALA A 1 95 ? 41.341 -30.988 -10.667 1.00 50.81 95 ALA A N 1
ATOM 588 C CA . ALA A 1 95 ? 40.465 -32.148 -10.721 1.00 50.81 95 ALA A CA 1
ATOM 589 C C . ALA A 1 95 ? 40.550 -32.981 -9.430 1.00 50.81 95 ALA A C 1
ATOM 591 O O . ALA A 1 95 ? 41.644 -33.362 -9.029 1.00 50.81 95 ALA A O 1
ATOM 592 N N . THR A 1 96 ? 39.411 -33.380 -8.855 1.00 44.59 96 THR A N 1
ATOM 593 C CA . THR A 1 96 ? 39.301 -34.684 -8.180 1.00 44.59 96 THR A CA 1
ATOM 594 C C . THR A 1 96 ? 37.907 -35.279 -8.375 1.00 44.59 96 THR A C 1
ATOM 596 O O . THR A 1 96 ? 36.891 -34.801 -7.882 1.00 44.59 96 THR A O 1
ATOM 599 N N . SER A 1 97 ? 37.894 -36.363 -9.140 1.00 55.88 97 SER A N 1
ATOM 600 C CA . SER A 1 97 ? 36.867 -37.393 -9.195 1.00 55.88 97 SER A CA 1
ATOM 601 C C . SER A 1 97 ? 36.735 -38.072 -7.826 1.00 55.88 97 SER A C 1
ATOM 603 O O . SER A 1 97 ? 37.656 -38.767 -7.394 1.00 55.88 97 SER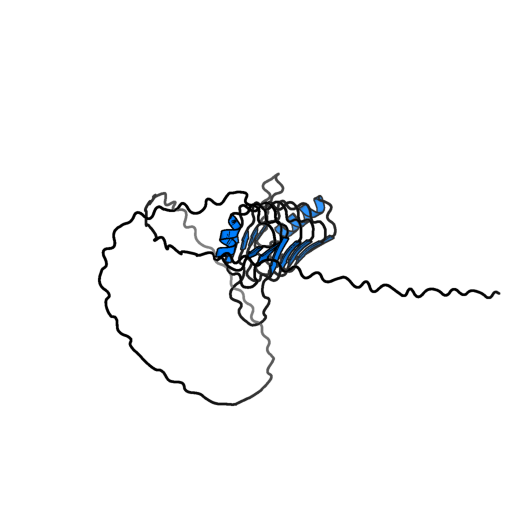 A O 1
ATOM 605 N N . GLY A 1 98 ? 35.602 -37.871 -7.150 1.00 44.34 98 GLY A N 1
ATOM 606 C CA . GLY A 1 98 ? 35.265 -38.496 -5.871 1.00 44.34 98 GLY A CA 1
ATOM 607 C C . GLY A 1 98 ? 34.181 -39.556 -6.045 1.00 44.34 98 GLY A C 1
ATOM 608 O O . GLY A 1 98 ? 33.070 -39.253 -6.460 1.00 44.34 98 GLY A O 1
ATOM 609 N N . ALA A 1 99 ? 34.560 -40.797 -5.760 1.00 44.34 99 ALA A N 1
ATOM 610 C CA . ALA A 1 99 ? 33.842 -42.048 -5.951 1.00 44.34 99 ALA A CA 1
ATOM 611 C C . ALA A 1 99 ? 32.366 -42.084 -5.508 1.00 44.34 99 ALA A C 1
ATOM 613 O O . ALA A 1 99 ? 32.006 -41.702 -4.397 1.00 44.34 99 ALA A O 1
ATOM 614 N N . SER A 1 100 ? 31.549 -42.712 -6.357 1.00 51.84 100 SER A N 1
ATOM 615 C CA . SER A 1 100 ? 30.290 -43.344 -5.979 1.00 51.84 100 SER A CA 1
ATOM 616 C C . SER A 1 100 ? 30.567 -44.591 -5.133 1.00 51.84 100 SER A C 1
ATOM 618 O O . SER A 1 100 ? 31.101 -45.583 -5.636 1.00 51.84 100 SER A O 1
ATOM 620 N N . THR A 1 101 ? 30.162 -44.580 -3.870 1.00 46.94 101 THR A N 1
ATOM 621 C CA . THR A 1 101 ? 30.027 -45.793 -3.055 1.00 46.94 101 THR A CA 1
ATOM 622 C C . THR A 1 101 ? 28.561 -45.990 -2.716 1.00 46.94 101 THR A C 1
ATOM 624 O O . THR A 1 101 ? 27.946 -45.137 -2.078 1.00 46.94 101 THR A O 1
ATOM 627 N N . GLY A 1 102 ? 28.013 -47.113 -3.182 1.00 53.84 102 GLY A N 1
ATOM 628 C CA . GLY A 1 102 ? 26.672 -47.571 -2.851 1.00 53.84 102 GLY A CA 1
ATOM 629 C C . GLY A 1 102 ? 26.487 -47.748 -1.345 1.00 53.84 102 GLY A C 1
ATOM 630 O O . GLY A 1 102 ? 27.360 -48.268 -0.653 1.00 53.84 102 GLY A O 1
ATOM 631 N N . GLY A 1 103 ? 25.327 -47.313 -0.864 1.00 44.50 103 GLY A N 1
ATOM 632 C CA . GLY A 1 103 ? 24.825 -47.556 0.481 1.00 44.50 103 GLY A CA 1
ATOM 633 C C . GLY A 1 103 ? 23.545 -48.373 0.386 1.00 44.50 103 GLY A C 1
ATOM 634 O O . GLY A 1 103 ? 22.633 -48.020 -0.355 1.00 44.50 103 GLY A O 1
ATOM 635 N N . ALA A 1 104 ? 23.548 -49.503 1.082 1.00 48.75 104 ALA A N 1
ATOM 636 C CA . ALA A 1 104 ? 22.567 -50.570 1.035 1.00 48.75 104 ALA A CA 1
ATOM 637 C C . ALA A 1 104 ? 21.154 -50.154 1.473 1.00 48.75 104 ALA A C 1
ATOM 639 O O . ALA A 1 104 ? 20.963 -49.241 2.273 1.00 48.75 104 ALA A O 1
ATOM 640 N N . GLY A 1 105 ? 20.175 -50.901 0.957 1.00 52.03 105 GLY A N 1
ATOM 641 C CA . GLY A 1 105 ? 18.770 -50.798 1.318 1.00 52.03 105 GLY A CA 1
ATOM 642 C C . GLY A 1 105 ? 18.527 -51.027 2.808 1.00 52.03 105 GLY A C 1
ATOM 643 O O . GLY A 1 105 ? 18.902 -52.057 3.365 1.00 52.03 105 GLY A O 1
ATOM 644 N N . GLY A 1 106 ? 17.851 -50.062 3.421 1.00 44.03 106 GLY A N 1
ATOM 645 C CA . GLY A 1 106 ? 17.138 -50.228 4.676 1.00 44.03 106 GLY A CA 1
ATOM 646 C C . GLY A 1 106 ? 15.645 -50.248 4.382 1.00 44.03 106 GLY A C 1
ATOM 647 O O . GLY A 1 106 ? 15.056 -49.218 4.066 1.00 44.03 106 GLY A O 1
ATOM 648 N N . SER A 1 107 ? 15.036 -51.426 4.463 1.00 58.09 107 SER A N 1
ATOM 649 C CA . SER A 1 107 ? 13.590 -51.599 4.576 1.00 58.09 107 SER A CA 1
ATOM 650 C C . SER A 1 107 ? 13.163 -51.143 5.975 1.00 58.09 107 SER A C 1
ATOM 652 O O . SER A 1 107 ? 13.154 -51.943 6.908 1.00 58.09 107 SER A O 1
ATOM 654 N N . GLY A 1 108 ? 12.912 -49.841 6.123 1.00 47.59 108 GLY A N 1
ATOM 655 C CA . GLY A 1 108 ? 12.378 -49.234 7.339 1.00 47.59 108 GLY A CA 1
ATOM 656 C C . GLY A 1 108 ? 10.856 -49.298 7.345 1.00 47.59 108 GLY A C 1
ATOM 657 O O . GLY A 1 108 ? 10.209 -48.897 6.380 1.00 47.59 108 GLY A O 1
ATOM 658 N N . GLU A 1 109 ? 10.315 -49.853 8.421 1.00 46.66 109 GLU A N 1
ATOM 659 C CA . GLU A 1 109 ? 8.896 -50.032 8.699 1.00 46.66 109 GLU A CA 1
ATOM 660 C C . GLU A 1 109 ? 8.074 -48.760 8.459 1.00 46.66 109 GLU A C 1
ATOM 662 O O . GLU A 1 109 ? 8.407 -47.672 8.929 1.00 46.66 109 GLU A O 1
ATOM 667 N N . GLY A 1 110 ? 6.961 -48.928 7.740 1.00 48.25 110 GLY A N 1
ATOM 668 C CA . GLY A 1 110 ? 5.919 -47.924 7.587 1.00 48.25 110 GLY A CA 1
ATOM 669 C C . GLY A 1 110 ? 5.226 -47.666 8.919 1.00 48.25 110 GLY A C 1
ATOM 670 O O . GLY A 1 110 ? 4.175 -48.234 9.202 1.00 48.25 110 GLY A O 1
ATOM 671 N N . GLY A 1 111 ? 5.818 -46.800 9.736 1.00 50.38 111 GLY A N 1
ATOM 672 C CA . GLY A 1 111 ? 5.073 -46.053 10.732 1.00 50.38 111 GLY A CA 1
ATOM 673 C C . GLY A 1 111 ? 4.176 -45.087 9.976 1.00 50.38 111 GLY A C 1
ATOM 674 O O . GLY A 1 111 ? 4.679 -44.212 9.272 1.00 50.38 111 GLY A O 1
ATOM 675 N N . ALA A 1 112 ? 2.862 -45.277 10.076 1.00 56.12 112 ALA A N 1
ATOM 676 C CA . ALA A 1 112 ? 1.904 -44.236 9.755 1.00 56.12 112 ALA A CA 1
ATOM 677 C C . ALA A 1 112 ? 2.277 -43.039 10.632 1.00 56.12 112 ALA A C 1
ATOM 679 O O . ALA A 1 112 ? 1.955 -43.017 11.816 1.00 56.12 112 ALA A O 1
ATOM 680 N N . ALA A 1 113 ? 3.075 -42.122 10.083 1.00 51.78 113 ALA A N 1
ATOM 681 C CA . ALA A 1 113 ? 3.308 -40.838 10.698 1.00 51.78 113 ALA A CA 1
ATOM 682 C C . ALA A 1 113 ? 1.923 -40.216 10.764 1.00 51.78 113 ALA A C 1
ATOM 684 O O . ALA A 1 113 ? 1.356 -39.854 9.726 1.00 51.78 113 ALA A O 1
ATOM 685 N N . ASP A 1 114 ? 1.352 -40.230 11.970 1.00 49.59 114 ASP A N 1
ATOM 686 C CA . ASP A 1 114 ? 0.180 -39.455 12.310 1.00 49.59 114 ASP A CA 1
ATOM 687 C C . ASP A 1 114 ? 0.402 -38.103 11.652 1.00 49.59 114 ASP A C 1
ATOM 689 O O . ASP A 1 114 ? 1.403 -37.432 11.916 1.00 49.59 114 ASP A O 1
ATOM 693 N N . CYS A 1 115 ? -0.441 -37.793 10.666 1.00 48.81 115 CYS A N 1
ATOM 694 C CA . CYS A 1 115 ? -0.439 -36.504 10.008 1.00 48.81 115 CYS A CA 1
ATOM 695 C C . CYS A 1 115 ? -0.858 -35.537 11.101 1.00 48.81 115 CYS A C 1
ATOM 697 O O . CYS A 1 115 ? -2.051 -35.303 11.282 1.00 48.81 115 CYS A O 1
ATOM 699 N N . GLU A 1 116 ? 0.121 -35.109 11.899 1.00 52.38 116 GLU A N 1
ATOM 700 C CA . GLU A 1 116 ? -0.012 -34.142 12.964 1.00 52.38 116 GLU A CA 1
ATOM 701 C C . GLU A 1 116 ? -0.592 -32.934 12.255 1.00 52.38 116 GLU A C 1
ATOM 703 O O . GLU A 1 116 ? 0.081 -32.270 11.463 1.00 52.38 116 GLU A O 1
ATOM 708 N N . SER A 1 117 ? -1.913 -32.813 12.378 1.00 57.75 117 SER A N 1
ATOM 709 C CA . SER A 1 117 ? -2.729 -31.829 11.700 1.00 57.75 117 SER A CA 1
ATOM 710 C C . SER A 1 117 ? -2.053 -30.504 11.975 1.00 57.75 117 SER A C 1
ATOM 712 O O . SER A 1 117 ? -2.016 -30.075 13.132 1.00 57.75 117 SER A O 1
ATOM 714 N N . GLY A 1 118 ? -1.418 -29.943 10.937 1.00 55.47 118 GLY A N 1
ATOM 715 C CA . GLY A 1 118 ? -0.667 -28.702 11.053 1.00 55.47 118 GLY A CA 1
ATOM 716 C C . GLY A 1 118 ? -1.535 -27.696 11.798 1.00 55.47 118 GLY A C 1
ATOM 717 O O . GLY A 1 118 ? -2.749 -27.713 11.581 1.00 55.47 118 GLY A O 1
ATOM 718 N N . PRO A 1 119 ? -0.955 -26.904 12.719 1.00 57.50 119 PRO A N 1
ATOM 719 C CA . PRO A 1 119 ? -1.718 -26.078 13.644 1.00 57.50 119 PRO A CA 1
ATOM 720 C C . PRO A 1 119 ? -2.790 -25.335 12.857 1.00 57.50 119 PRO A C 1
ATOM 722 O O . PRO A 1 119 ? -2.451 -24.553 11.967 1.00 57.50 119 PRO A O 1
ATOM 725 N N . GLU A 1 120 ? -4.061 -25.656 13.124 1.00 53.78 120 GLU A N 1
ATOM 726 C CA . GLU A 1 120 ? -5.185 -24.999 12.471 1.00 53.78 120 GLU A CA 1
ATOM 727 C C . GLU A 1 120 ? -4.985 -23.505 12.698 1.00 53.78 120 GLU A C 1
ATOM 729 O O . GLU A 1 120 ? -5.011 -23.025 13.835 1.00 53.78 120 GLU A O 1
ATOM 734 N N . ALA A 1 121 ? -4.652 -22.788 11.624 1.00 52.56 121 ALA A N 1
ATOM 735 C CA . ALA A 1 121 ? -4.462 -21.358 11.681 1.00 52.56 121 ALA A CA 1
ATOM 736 C C . ALA A 1 121 ? -5.797 -20.783 12.140 1.00 52.56 121 ALA A C 1
ATOM 738 O O . ALA A 1 121 ? -6.773 -20.818 11.395 1.00 52.56 121 ALA A O 1
ATOM 739 N N . LEU A 1 122 ? -5.847 -20.339 13.396 1.00 61.84 122 LEU A N 1
ATOM 740 C CA . LEU A 1 122 ? -7.016 -19.701 13.975 1.00 61.84 122 LEU A CA 1
ATOM 741 C C . LEU A 1 122 ? -7.324 -18.476 13.112 1.00 61.84 122 LEU A C 1
ATOM 743 O O . LEU A 1 122 ? -6.663 -17.440 13.231 1.00 61.84 122 LEU A O 1
ATOM 747 N N . GLU A 1 123 ? -8.281 -18.621 12.195 1.00 65.81 123 GLU A N 1
ATOM 748 C CA . GLU A 1 123 ? -8.788 -17.512 11.402 1.00 65.81 123 GLU A CA 1
ATOM 749 C C . GLU A 1 123 ? -9.204 -16.405 12.372 1.00 65.81 123 GLU A C 1
ATOM 751 O O . GLU A 1 123 ? -9.917 -16.646 13.348 1.00 65.81 123 GLU A O 1
ATOM 756 N N . GLY A 1 124 ? -8.705 -15.190 12.147 1.00 76.56 124 GLY A N 1
ATOM 757 C CA . GLY A 1 124 ? -8.951 -14.083 13.071 1.00 76.56 124 GLY A CA 1
ATOM 758 C C . GLY A 1 124 ? -7.840 -13.831 14.092 1.00 76.56 124 GLY A C 1
ATOM 759 O O . GLY A 1 124 ? -8.062 -13.125 15.077 1.00 76.56 124 GLY A O 1
ATOM 760 N N . SER A 1 125 ? -6.651 -14.413 13.911 1.00 92.06 125 SER A N 1
ATOM 761 C CA . SER A 1 125 ? -5.545 -14.161 14.834 1.00 92.06 125 SER A CA 1
ATOM 762 C C . SER A 1 125 ? -5.068 -12.699 14.772 1.00 92.06 125 SER A C 1
ATOM 764 O O . SER A 1 125 ? -4.979 -12.080 13.706 1.00 92.06 125 SER A O 1
ATOM 766 N N . VAL A 1 126 ? -4.778 -12.134 15.949 1.00 96.94 126 VAL A N 1
ATOM 767 C CA . VAL A 1 126 ? -4.293 -10.757 16.116 1.00 96.94 126 VAL A CA 1
ATOM 768 C C . VAL A 1 126 ? -2.799 -10.789 16.417 1.00 96.94 126 VAL A C 1
ATOM 770 O O . VAL A 1 126 ? -2.385 -11.347 17.434 1.00 96.94 126 VAL A O 1
ATOM 773 N N . TYR A 1 127 ? -1.993 -10.147 15.576 1.00 97.12 127 TYR A N 1
ATOM 774 C CA . TYR A 1 127 ? -0.565 -9.966 15.824 1.00 97.12 127 TYR A CA 1
ATOM 775 C C . TYR A 1 127 ? -0.303 -8.662 16.588 1.00 97.12 127 TYR A C 1
ATOM 777 O O . TYR A 1 127 ? -0.827 -7.600 16.239 1.00 97.12 127 TYR A O 1
ATOM 785 N N . GLN A 1 128 ? 0.525 -8.731 17.631 1.00 97.50 128 GLN A N 1
ATOM 786 C CA . GLN A 1 128 ? 0.905 -7.579 18.450 1.00 97.50 128 GLN A CA 1
ATOM 787 C C . GLN A 1 128 ? 2.315 -7.108 18.086 1.00 97.50 128 GLN A C 1
ATOM 789 O O . GLN A 1 128 ? 3.276 -7.856 18.246 1.00 97.50 128 GLN A O 1
ATOM 794 N N . GLY A 1 129 ? 2.434 -5.848 17.665 1.00 97.81 129 GLY A N 1
ATOM 795 C CA . GLY A 1 129 ? 3.702 -5.229 17.276 1.00 97.81 129 GLY A CA 1
ATOM 796 C C . GLY A 1 129 ? 3.906 -5.161 15.764 1.00 97.81 129 GLY A C 1
ATOM 797 O O . GLY A 1 129 ? 2.975 -5.382 14.987 1.00 97.81 129 GLY A O 1
ATOM 798 N N . ASP A 1 130 ? 5.130 -4.822 15.370 1.00 98.44 130 ASP A N 1
ATOM 799 C CA . ASP A 1 130 ? 5.530 -4.690 13.971 1.00 98.44 130 ASP A CA 1
ATOM 800 C C . ASP A 1 130 ? 5.905 -6.052 13.376 1.00 98.44 130 ASP A C 1
ATOM 802 O O . ASP A 1 130 ? 6.482 -6.913 14.052 1.00 98.44 130 ASP A O 1
ATOM 806 N N . LEU A 1 131 ? 5.568 -6.245 12.104 1.00 98.19 131 LEU A N 1
ATOM 807 C CA . LEU A 1 131 ? 5.808 -7.476 11.363 1.00 98.19 131 LEU A CA 1
ATOM 808 C C . LEU A 1 131 ? 6.783 -7.196 10.219 1.00 98.19 131 LEU A C 1
ATOM 810 O O . LEU A 1 131 ? 6.497 -6.391 9.337 1.00 98.19 131 LEU A O 1
ATOM 814 N N . LEU A 1 132 ? 7.933 -7.866 10.226 1.00 98.12 132 LEU A N 1
ATOM 815 C CA . LEU A 1 132 ? 8.914 -7.795 9.144 1.00 98.12 132 LEU A CA 1
ATOM 816 C C . LEU A 1 132 ? 8.702 -8.971 8.186 1.00 98.12 132 LEU A C 1
ATOM 818 O O . LEU A 1 132 ? 8.813 -10.120 8.601 1.00 98.12 132 LEU A O 1
ATOM 822 N N . ILE A 1 133 ? 8.448 -8.683 6.911 1.00 97.75 133 ILE A N 1
ATOM 823 C CA . ILE A 1 133 ? 8.385 -9.679 5.838 1.00 97.75 133 ILE A CA 1
ATOM 824 C C . ILE A 1 133 ? 9.730 -9.684 5.116 1.00 97.75 133 ILE A C 1
ATOM 826 O O . ILE A 1 133 ? 10.028 -8.781 4.331 1.00 97.75 133 ILE A O 1
ATOM 830 N N . ALA A 1 134 ? 10.558 -10.680 5.418 1.00 96.50 134 ALA A N 1
ATOM 831 C CA . ALA A 1 134 ? 11.897 -10.833 4.859 1.00 96.50 134 ALA A CA 1
ATOM 832 C C . ALA A 1 134 ? 12.002 -11.990 3.855 1.00 96.50 134 ALA A C 1
ATOM 834 O O . ALA A 1 134 ? 12.982 -12.076 3.117 1.00 96.50 134 ALA A O 1
ATOM 835 N N . SER A 1 135 ? 11.020 -12.888 3.841 1.00 96.38 135 SER A N 1
ATOM 836 C CA . SER A 1 135 ? 11.014 -14.107 3.037 1.00 96.38 135 SER A CA 1
ATOM 837 C C . SER A 1 135 ? 9.591 -14.566 2.712 1.00 96.38 135 SER A C 1
ATOM 839 O O . SER A 1 135 ? 8.627 -14.142 3.353 1.00 96.38 135 SER A O 1
ATOM 841 N N . ASP A 1 136 ? 9.456 -15.484 1.750 1.00 96.50 136 ASP A N 1
ATOM 842 C CA . ASP A 1 136 ? 8.170 -16.122 1.428 1.00 96.50 136 ASP A CA 1
ATOM 843 C C . ASP A 1 136 ? 7.565 -16.859 2.631 1.00 96.50 136 ASP A C 1
ATOM 845 O O . ASP A 1 136 ? 6.346 -16.910 2.779 1.00 96.50 136 ASP A O 1
ATOM 849 N N . ALA A 1 137 ? 8.405 -17.405 3.519 1.00 96.38 137 ALA A N 1
ATOM 850 C CA . ALA A 1 137 ? 7.946 -18.063 4.738 1.00 96.38 137 ALA A CA 1
ATOM 851 C C . ALA A 1 137 ? 7.270 -17.070 5.699 1.00 96.38 137 ALA A C 1
ATOM 853 O O . ALA A 1 137 ? 6.219 -17.388 6.256 1.00 96.38 137 ALA A O 1
ATOM 854 N N . ASP A 1 138 ? 7.819 -15.856 5.839 1.00 97.69 138 ASP A N 1
ATOM 855 C CA . ASP A 1 138 ? 7.210 -14.796 6.654 1.00 97.69 138 ASP A CA 1
ATOM 856 C C . ASP A 1 138 ? 5.881 -14.338 6.044 1.00 97.69 138 ASP A C 1
ATOM 858 O O . ASP A 1 138 ? 4.884 -14.199 6.753 1.00 97.69 138 ASP A O 1
ATOM 862 N N . ALA A 1 139 ? 5.848 -14.155 4.718 1.00 97.25 139 ALA A N 1
ATOM 863 C CA . ALA A 1 139 ? 4.633 -13.795 3.992 1.00 97.25 139 ALA A CA 1
ATOM 864 C C . ALA A 1 139 ? 3.545 -14.869 4.149 1.00 97.25 139 ALA A C 1
ATOM 866 O O . ALA A 1 139 ? 2.388 -14.540 4.404 1.00 97.25 139 ALA A O 1
ATOM 867 N N . LEU A 1 140 ? 3.913 -16.151 4.060 1.00 96.25 140 LEU A N 1
ATOM 868 C CA . LEU A 1 140 ? 3.002 -17.278 4.251 1.00 96.25 140 LEU A CA 1
ATOM 869 C C . LEU A 1 140 ? 2.462 -17.336 5.685 1.00 96.25 140 LEU A C 1
ATOM 871 O O . LEU A 1 140 ? 1.255 -17.492 5.864 1.00 96.25 140 LEU A O 1
ATOM 875 N N . ALA A 1 141 ? 3.324 -17.175 6.693 1.00 95.38 141 ALA A N 1
ATOM 876 C CA . ALA A 1 141 ? 2.915 -17.148 8.097 1.00 95.38 141 ALA A CA 1
ATOM 877 C C . ALA A 1 141 ? 1.960 -15.978 8.390 1.00 95.38 141 ALA A C 1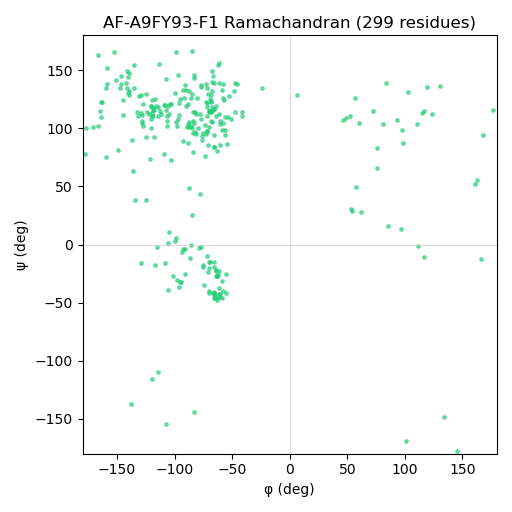
ATOM 879 O O . ALA A 1 141 ? 0.976 -16.134 9.114 1.00 95.38 141 ALA A O 1
ATOM 880 N N . ALA A 1 142 ? 2.200 -14.824 7.765 1.00 96.75 142 ALA A N 1
ATOM 881 C CA . ALA A 1 142 ? 1.388 -13.629 7.938 1.00 96.75 142 ALA A CA 1
ATOM 882 C C . ALA A 1 142 ? -0.057 -13.768 7.417 1.00 96.75 142 ALA A C 1
ATOM 884 O O . ALA A 1 142 ? -0.933 -13.019 7.854 1.00 96.75 142 ALA A O 1
ATOM 885 N N . ARG A 1 143 ? -0.345 -14.740 6.535 1.00 96.31 143 ARG A N 1
ATOM 886 C CA . ARG A 1 143 ? -1.695 -14.981 5.977 1.00 96.31 143 ARG A CA 1
ATOM 887 C C . ARG A 1 143 ? -2.742 -15.345 7.025 1.00 96.31 143 ARG A C 1
ATOM 889 O O . ARG A 1 143 ? -3.931 -15.177 6.765 1.00 96.31 143 ARG A O 1
ATOM 896 N N . ALA A 1 144 ? -2.314 -15.851 8.181 1.00 95.56 144 ALA A N 1
ATOM 897 C CA . ALA A 1 144 ? -3.204 -16.234 9.274 1.00 95.56 144 ALA A CA 1
ATOM 898 C C . ALA A 1 144 ? -3.763 -15.030 10.056 1.00 95.56 144 ALA A C 1
ATOM 900 O O . ALA A 1 144 ? -4.746 -15.179 10.789 1.00 95.56 144 ALA A O 1
ATOM 901 N N . TYR A 1 145 ? -3.151 -13.847 9.930 1.00 96.81 145 TYR A N 1
ATOM 902 C CA . TYR A 1 145 ? -3.545 -12.672 10.701 1.00 96.81 145 TYR A CA 1
ATOM 903 C C . TYR A 1 145 ? -4.697 -11.923 10.035 1.00 96.81 145 TYR A C 1
ATOM 905 O O . TYR A 1 145 ? -4.625 -11.553 8.863 1.00 96.81 145 TYR A O 1
ATOM 913 N N . SER A 1 146 ? -5.744 -11.638 10.810 1.00 96.94 146 SER A N 1
ATOM 914 C CA . SER A 1 146 ? -6.801 -10.705 10.400 1.00 96.94 146 SER A CA 1
ATOM 915 C C . SER A 1 146 ? -6.509 -9.274 10.826 1.00 96.94 146 SER A C 1
ATOM 917 O O . SER A 1 146 ? -6.997 -8.325 10.216 1.00 96.94 146 SER A O 1
ATOM 919 N N . THR A 1 147 ? -5.720 -9.109 11.885 1.00 97.56 147 THR A N 1
ATOM 920 C CA . THR A 1 147 ? -5.378 -7.804 12.443 1.00 97.56 147 THR A CA 1
ATOM 921 C C . THR A 1 147 ? -3.915 -7.790 12.844 1.00 97.56 147 THR A C 1
ATOM 923 O O . THR A 1 147 ? -3.461 -8.658 13.589 1.00 97.56 147 THR A O 1
ATOM 926 N N . ILE A 1 148 ? -3.181 -6.777 12.394 1.00 98.06 148 ILE A N 1
ATOM 927 C CA . ILE A 1 148 ? -1.793 -6.540 12.797 1.00 98.06 148 ILE A CA 1
ATOM 928 C C . ILE A 1 148 ? -1.733 -5.180 13.483 1.00 98.06 148 ILE A C 1
ATOM 930 O O . ILE A 1 148 ? -2.022 -4.147 12.880 1.00 98.06 148 ILE A O 1
ATOM 934 N N . ASN A 1 149 ? -1.393 -5.163 14.773 1.00 98.12 149 ASN A N 1
ATOM 935 C CA . ASN A 1 149 ? -1.469 -3.926 15.541 1.00 98.12 149 ASN A CA 1
ATOM 936 C C . ASN A 1 149 ? -0.352 -2.917 15.251 1.00 98.12 149 ASN A C 1
ATOM 938 O O . ASN A 1 149 ? -0.531 -1.738 15.545 1.00 98.12 149 ASN A O 1
ATOM 942 N N . GLY A 1 150 ? 0.763 -3.365 14.679 1.00 98.31 150 GLY A N 1
ATOM 943 C CA . GLY A 1 150 ? 1.859 -2.506 14.246 1.00 98.31 150 GLY A CA 1
ATOM 944 C C . GLY A 1 150 ? 1.958 -2.376 12.731 1.00 98.31 150 GLY A C 1
ATOM 945 O O . GLY A 1 150 ? 0.979 -2.518 11.994 1.00 98.31 150 GLY A O 1
ATOM 946 N N . THR A 1 151 ? 3.167 -2.078 12.277 1.00 98.62 151 THR A N 1
ATOM 947 C CA . THR A 1 151 ? 3.497 -1.854 10.871 1.00 98.62 151 THR A CA 1
ATOM 948 C C . THR A 1 151 ? 3.976 -3.140 10.213 1.00 98.62 151 THR A C 1
ATOM 950 O O . THR A 1 151 ? 4.855 -3.820 10.741 1.00 98.62 151 THR A O 1
ATOM 953 N N . ILE A 1 152 ? 3.455 -3.446 9.026 1.00 98.50 152 ILE A N 1
ATOM 954 C CA . ILE A 1 152 ? 4.044 -4.445 8.131 1.00 98.50 152 ILE A CA 1
ATOM 955 C C . ILE A 1 152 ? 5.172 -3.764 7.363 1.00 98.50 152 ILE A C 1
ATOM 957 O O . ILE A 1 152 ? 4.916 -2.866 6.565 1.00 98.50 152 ILE A O 1
ATOM 961 N N . SER A 1 153 ? 6.410 -4.182 7.598 1.00 98.19 153 SER A N 1
ATOM 962 C CA . SER A 1 153 ? 7.580 -3.726 6.849 1.00 98.19 153 SER A CA 1
ATOM 963 C C . SER A 1 153 ? 8.036 -4.829 5.904 1.00 98.19 153 SER A C 1
ATOM 965 O O . SER A 1 153 ? 8.400 -5.912 6.352 1.00 98.19 153 SER A O 1
ATOM 967 N N . VAL A 1 154 ? 8.030 -4.567 4.603 1.00 97.38 154 VAL A N 1
ATOM 968 C CA . VAL A 1 154 ? 8.574 -5.477 3.592 1.00 97.38 154 VAL A CA 1
ATOM 969 C C . VAL A 1 154 ? 10.028 -5.108 3.356 1.00 97.38 154 VAL A C 1
ATOM 971 O O . VAL A 1 154 ? 10.347 -3.947 3.094 1.00 97.38 154 VAL A O 1
ATOM 974 N N . ARG A 1 155 ? 10.918 -6.091 3.487 1.00 96.00 155 ARG A N 1
ATOM 975 C CA . ARG A 1 155 ? 12.350 -5.897 3.261 1.00 96.00 155 ARG A CA 1
ATOM 976 C C . ARG A 1 155 ? 12.604 -5.596 1.777 1.00 96.00 155 ARG A C 1
ATOM 978 O O . ARG A 1 155 ? 11.921 -6.135 0.910 1.00 96.00 155 ARG A O 1
ATOM 985 N N . SER A 1 156 ? 13.578 -4.741 1.481 1.00 93.81 156 SER A N 1
ATOM 986 C CA . SER A 1 156 ? 13.819 -4.238 0.117 1.00 93.81 156 SER A CA 1
ATOM 987 C C . SER A 1 156 ? 14.346 -5.278 -0.873 1.00 93.81 156 SER A C 1
ATOM 989 O O . SER A 1 156 ? 14.321 -5.041 -2.077 1.00 93.81 156 SER A O 1
ATOM 991 N N . ASP A 1 157 ? 14.812 -6.414 -0.366 1.00 92.94 157 ASP A N 1
ATOM 992 C CA . ASP A 1 157 ? 15.284 -7.588 -1.099 1.00 92.94 157 ASP A CA 1
ATOM 993 C C . ASP A 1 157 ? 14.275 -8.752 -1.059 1.00 92.94 157 ASP A C 1
ATOM 995 O O . ASP A 1 157 ? 14.611 -9.880 -1.422 1.00 92.94 157 ASP A O 1
ATOM 999 N N . PHE A 1 158 ? 13.044 -8.519 -0.590 1.00 95.38 158 PHE A N 1
ATOM 1000 C CA . PHE A 1 158 ? 11.975 -9.504 -0.702 1.00 95.38 158 PHE A CA 1
ATOM 1001 C C . PHE A 1 158 ? 11.596 -9.669 -2.179 1.00 95.38 158 PHE A C 1
ATOM 1003 O O . PHE A 1 158 ? 11.125 -8.728 -2.818 1.00 95.38 158 PHE A O 1
ATOM 1010 N N . ALA A 1 159 ? 11.774 -10.877 -2.714 1.00 94.69 159 ALA A N 1
ATOM 1011 C CA . ALA A 1 159 ? 11.302 -11.254 -4.040 1.00 94.69 159 ALA A CA 1
ATOM 1012 C C . ALA A 1 159 ? 9.996 -12.032 -3.924 1.00 94.69 159 ALA A C 1
ATOM 1014 O O . ALA A 1 159 ? 9.951 -13.025 -3.210 1.00 94.69 159 ALA A O 1
ATOM 1015 N N . GLY A 1 160 ? 8.974 -11.646 -4.687 1.00 95.31 160 GLY A N 1
ATOM 1016 C CA . GLY A 1 160 ? 7.761 -12.456 -4.802 1.00 95.31 160 GLY A CA 1
ATOM 1017 C C . GLY A 1 160 ? 6.472 -11.664 -4.663 1.00 95.31 160 GLY A C 1
ATOM 1018 O O . GLY A 1 160 ? 6.371 -10.518 -5.098 1.00 95.31 160 GLY A O 1
ATOM 1019 N N . THR A 1 161 ? 5.450 -12.318 -4.120 1.00 97.69 161 THR A N 1
ATOM 1020 C CA . THR A 1 161 ? 4.112 -11.747 -3.929 1.00 97.69 161 THR A CA 1
ATOM 1021 C C . THR A 1 161 ? 3.772 -11.753 -2.449 1.00 97.69 161 THR A C 1
ATOM 1023 O O . THR A 1 161 ? 3.776 -12.807 -1.820 1.00 97.69 161 THR A O 1
ATOM 1026 N N . LEU A 1 162 ? 3.434 -10.586 -1.908 1.00 98.19 162 LEU A N 1
ATOM 1027 C CA . LEU A 1 162 ? 2.864 -10.471 -0.574 1.00 98.19 162 LEU A CA 1
ATOM 1028 C C . LEU A 1 162 ? 1.342 -10.572 -0.684 1.00 98.19 162 LEU A C 1
ATOM 1030 O O . LEU A 1 162 ? 0.693 -9.601 -1.061 1.00 98.19 162 LEU A O 1
ATOM 1034 N N . ASP A 1 163 ? 0.780 -11.736 -0.371 1.00 98.38 163 ASP A N 1
ATOM 1035 C CA . ASP A 1 163 ? -0.667 -11.978 -0.398 1.00 98.38 163 ASP A CA 1
ATOM 1036 C C . ASP A 1 163 ? -1.192 -12.245 1.012 1.00 98.38 163 ASP A C 1
ATOM 1038 O O . ASP A 1 163 ? -0.893 -13.289 1.585 1.00 98.38 163 ASP A O 1
ATOM 1042 N N . LEU A 1 164 ? -1.974 -11.314 1.565 1.00 97.69 164 LEU A N 1
ATOM 1043 C CA . LEU A 1 164 ? -2.569 -11.379 2.903 1.00 97.69 164 LEU A CA 1
ATOM 1044 C C . LEU A 1 164 ? -4.103 -11.282 2.798 1.00 97.69 164 LEU A C 1
ATOM 1046 O O . LEU A 1 164 ? -4.693 -10.246 3.118 1.00 97.69 164 LEU A O 1
ATOM 1050 N N . PRO A 1 165 ? -4.785 -12.346 2.334 1.00 97.31 165 PRO A N 1
ATOM 1051 C CA . PRO A 1 165 ? -6.208 -12.288 2.010 1.00 97.31 165 PRO A CA 1
ATOM 1052 C C . PRO A 1 165 ? -7.108 -12.180 3.243 1.00 97.31 165 PRO A C 1
ATOM 1054 O O . PRO A 1 165 ? -8.228 -11.697 3.120 1.00 97.31 165 PRO A O 1
ATOM 1057 N N . SER A 1 166 ? -6.651 -12.610 4.417 1.00 96.50 166 SER A N 1
ATOM 1058 C CA . SER A 1 166 ? -7.433 -12.558 5.660 1.00 96.50 166 SER A CA 1
ATOM 1059 C C . SER A 1 166 ? -7.297 -11.228 6.400 1.00 96.50 166 SER A C 1
ATOM 1061 O O . SER A 1 166 ? -8.056 -10.981 7.335 1.00 96.50 166 SER A O 1
ATOM 1063 N N . LEU A 1 167 ? -6.347 -10.375 5.998 1.00 97.62 167 LEU A N 1
ATOM 1064 C CA . LEU A 1 167 ? -6.032 -9.137 6.699 1.00 97.62 167 LEU A CA 1
ATOM 1065 C C . LEU A 1 167 ? -7.150 -8.108 6.502 1.00 97.62 167 LEU A C 1
ATOM 1067 O O . LEU A 1 167 ? -7.467 -7.740 5.374 1.00 97.62 167 LEU A O 1
ATOM 1071 N N . LEU A 1 168 ? -7.727 -7.644 7.609 1.00 97.81 168 LEU A N 1
ATOM 1072 C CA . LEU A 1 168 ? -8.805 -6.654 7.669 1.00 97.81 168 LEU A CA 1
ATOM 1073 C C . LEU A 1 168 ? -8.291 -5.291 8.137 1.00 97.81 168 LEU A C 1
ATOM 1075 O O . LEU A 1 168 ? -8.700 -4.261 7.605 1.00 97.81 168 LEU A O 1
ATOM 1079 N N . GLU A 1 169 ? -7.377 -5.280 9.110 1.00 98.25 169 GLU A N 1
ATOM 1080 C CA . GLU A 1 169 ? -6.829 -4.052 9.691 1.00 98.25 169 GLU A CA 1
ATOM 1081 C C . GLU A 1 169 ? -5.328 -4.163 9.967 1.00 98.25 169 GLU A C 1
ATOM 1083 O O . GLU A 1 169 ? -4.827 -5.201 10.409 1.00 98.25 169 GLU A O 1
ATOM 1088 N N . VAL A 1 170 ? -4.611 -3.057 9.775 1.00 98.56 170 VAL A N 1
ATOM 1089 C CA . VAL A 1 170 ? -3.173 -2.962 10.054 1.00 98.56 170 VAL A CA 1
ATOM 1090 C C . VAL A 1 170 ? -2.811 -1.606 10.661 1.00 98.56 170 VAL A C 1
ATOM 1092 O O . VAL A 1 170 ? -3.468 -0.600 10.389 1.00 98.56 170 VAL A O 1
ATOM 1095 N N . GLY A 1 171 ? -1.785 -1.561 11.512 1.00 98.56 171 GLY A N 1
ATOM 1096 C CA . GLY A 1 171 ? -1.235 -0.315 12.051 1.00 98.56 171 GLY A CA 1
ATOM 1097 C C . GLY A 1 171 ? -0.571 0.549 10.977 1.00 98.56 171 GLY A C 1
ATOM 1098 O O . GLY A 1 171 ? -0.808 1.743 10.936 1.00 98.56 171 GLY A O 1
ATOM 1099 N N . GLY A 1 172 ? 0.192 -0.046 10.065 1.00 98.50 172 GLY A N 1
ATOM 1100 C CA . GLY A 1 172 ? 0.813 0.641 8.930 1.00 98.50 172 GLY A CA 1
ATOM 1101 C C . GLY A 1 172 ? 1.342 -0.351 7.899 1.00 98.50 172 GLY A C 1
ATOM 1102 O O . GLY A 1 172 ? 1.523 -1.530 8.205 1.00 98.50 172 GLY A O 1
ATOM 1103 N N . ILE A 1 173 ? 1.611 0.108 6.681 1.00 98.62 173 ILE A N 1
ATOM 1104 C CA . ILE A 1 173 ? 2.246 -0.708 5.640 1.00 98.62 173 ILE A CA 1
ATOM 1105 C C . ILE A 1 173 ? 3.423 0.077 5.085 1.00 98.62 173 ILE A C 1
ATOM 1107 O O . ILE A 1 173 ? 3.268 1.222 4.672 1.00 98.62 173 ILE A O 1
ATOM 1111 N N . ARG A 1 174 ? 4.594 -0.554 5.046 1.00 98.19 174 ARG A N 1
ATOM 1112 C CA . ARG A 1 174 ? 5.805 -0.003 4.453 1.00 98.19 174 ARG A CA 1
ATOM 1113 C C . ARG A 1 174 ? 6.442 -1.029 3.530 1.00 98.19 174 ARG A C 1
ATOM 1115 O O . ARG A 1 174 ? 6.994 -2.023 3.991 1.00 98.19 174 ARG A O 1
ATOM 1122 N N . ALA A 1 175 ? 6.400 -0.762 2.234 1.00 97.38 175 ALA A N 1
ATOM 1123 C CA . ALA A 1 175 ? 7.144 -1.482 1.214 1.00 97.38 175 ALA A CA 1
ATOM 1124 C C . ALA A 1 175 ? 8.084 -0.496 0.516 1.00 97.38 175 ALA A C 1
ATOM 1126 O O . ALA A 1 175 ? 7.646 0.491 -0.075 1.00 97.38 175 ALA A O 1
ATOM 1127 N N . GLU A 1 176 ? 9.384 -0.740 0.628 1.00 95.25 176 GLU A N 1
ATOM 1128 C CA . GLU A 1 176 ? 10.414 0.110 0.039 1.00 95.25 176 GLU A CA 1
ATOM 1129 C C . GLU A 1 176 ? 11.338 -0.761 -0.802 1.00 95.25 176 GLU A C 1
ATOM 1131 O O . GLU A 1 176 ? 11.924 -1.710 -0.286 1.00 95.25 176 GLU A O 1
ATOM 1136 N N . GLY A 1 177 ? 11.442 -0.472 -2.097 1.00 90.50 177 GLY A N 1
ATOM 1137 C CA . GLY A 1 177 ? 12.415 -1.133 -2.958 1.00 90.50 177 GLY A CA 1
ATOM 1138 C C . GLY A 1 177 ? 13.787 -0.461 -2.894 1.00 90.50 177 GLY A C 1
ATOM 1139 O O . GLY A 1 177 ? 13.953 0.647 -2.381 1.00 90.50 177 GLY A O 1
ATOM 1140 N N . SER A 1 178 ? 14.802 -1.147 -3.415 1.00 87.00 178 SER A N 1
ATOM 1141 C CA . SER A 1 178 ? 16.154 -0.597 -3.526 1.00 87.00 178 SER A CA 1
ATOM 1142 C C . SER A 1 178 ? 16.337 0.111 -4.869 1.00 87.00 178 SER A C 1
ATOM 1144 O O . SER A 1 178 ? 16.278 -0.521 -5.919 1.00 87.00 178 SER A O 1
ATOM 1146 N N . ALA A 1 179 ? 16.637 1.413 -4.848 1.00 75.00 179 ALA A N 1
ATOM 1147 C CA . ALA A 1 179 ? 17.013 2.182 -6.042 1.00 75.00 179 ALA A CA 1
ATOM 1148 C C . ALA A 1 179 ? 18.506 2.088 -6.396 1.00 75.00 179 ALA A C 1
ATOM 1150 O O . ALA A 1 179 ? 19.047 3.019 -6.993 1.00 75.00 179 ALA A O 1
ATOM 1151 N N . SER A 1 180 ? 19.205 1.017 -6.003 1.00 72.69 180 SER A N 1
ATOM 1152 C CA . SER A 1 180 ? 20.644 0.882 -6.258 1.00 72.69 180 SER A CA 1
ATOM 1153 C C . SER A 1 180 ? 20.941 0.967 -7.759 1.00 72.69 180 SER A C 1
ATOM 1155 O O . SER A 1 180 ? 20.701 0.042 -8.532 1.00 72.69 180 SER A O 1
ATOM 1157 N N . SER A 1 181 ? 21.464 2.125 -8.161 1.00 60.41 181 SER A N 1
ATOM 1158 C CA . SER A 1 181 ? 21.566 2.628 -9.531 1.00 60.41 181 SER A CA 1
ATOM 1159 C C . SER A 1 181 ? 22.705 1.999 -10.344 1.00 60.41 181 SER A C 1
ATOM 1161 O O . SER A 1 181 ? 23.447 2.707 -11.023 1.00 60.41 181 SER A O 1
ATOM 1163 N N . GLY A 1 182 ? 22.894 0.684 -10.262 1.00 68.38 182 GLY A N 1
ATOM 1164 C CA . GLY A 1 182 ? 23.982 0.019 -10.987 1.00 68.38 182 GLY A CA 1
ATOM 1165 C C . GLY A 1 182 ? 24.295 -1.408 -10.561 1.00 68.38 182 GLY A C 1
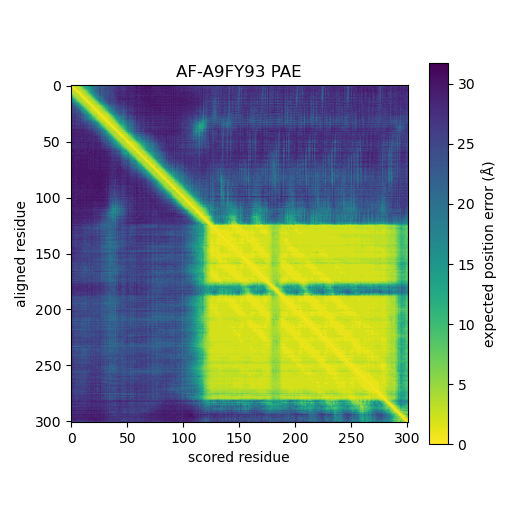ATOM 1166 O O . GLY A 1 182 ? 24.995 -2.105 -11.288 1.00 68.38 182 GLY A O 1
ATOM 1167 N N . GLU A 1 183 ? 23.760 -1.862 -9.431 1.00 69.62 183 GLU A N 1
ATOM 1168 C CA . GLU A 1 183 ? 23.851 -3.258 -9.020 1.00 69.62 183 GLU A CA 1
ATOM 1169 C C . GLU A 1 183 ? 22.465 -3.873 -9.183 1.00 69.62 183 GLU A C 1
ATOM 1171 O O . GLU A 1 183 ? 21.489 -3.361 -8.631 1.00 69.62 183 GLU A O 1
ATOM 1176 N N . LEU A 1 184 ? 22.380 -4.909 -10.022 1.00 59.78 184 LEU A N 1
ATOM 1177 C CA . LEU A 1 184 ? 21.163 -5.671 -10.283 1.00 59.78 184 LEU A CA 1
ATOM 1178 C C . LEU A 1 184 ? 20.692 -6.297 -8.965 1.00 59.78 184 LEU A C 1
ATOM 1180 O O . LEU A 1 184 ? 21.041 -7.433 -8.654 1.00 59.78 184 LEU A O 1
ATOM 1184 N N . VAL A 1 185 ? 19.918 -5.563 -8.169 1.00 69.38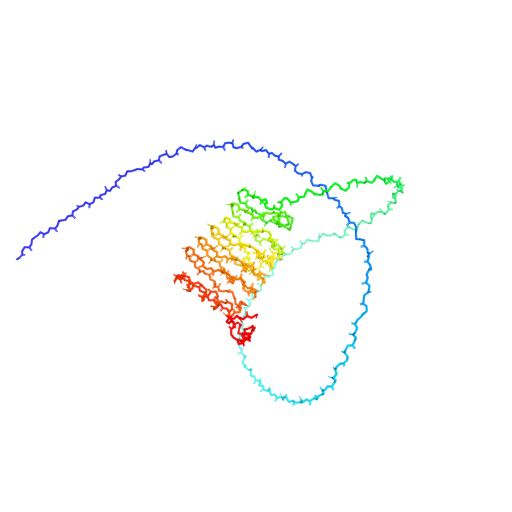 185 VAL A N 1
ATOM 1185 C CA . VAL A 1 185 ? 19.154 -6.156 -7.074 1.00 69.38 185 VAL A CA 1
ATOM 1186 C C . VAL A 1 185 ? 18.026 -6.926 -7.739 1.00 69.38 185 VAL A C 1
ATOM 1188 O O . VAL A 1 185 ? 17.030 -6.358 -8.174 1.00 69.38 185 VAL A O 1
ATOM 1191 N N . THR A 1 186 ? 18.255 -8.228 -7.888 1.00 65.19 186 THR A N 1
ATOM 1192 C CA . THR A 1 186 ? 17.404 -9.179 -8.616 1.00 65.19 186 THR A CA 1
ATOM 1193 C C . THR A 1 186 ? 16.150 -9.592 -7.850 1.00 65.19 186 THR A C 1
ATOM 1195 O O . THR A 1 186 ? 15.351 -10.376 -8.359 1.00 65.19 186 THR A O 1
ATOM 1198 N N . ALA A 1 187 ? 15.985 -9.108 -6.620 1.00 74.94 187 ALA A N 1
ATOM 1199 C CA . ALA A 1 187 ? 14.927 -9.522 -5.721 1.00 74.94 187 ALA A CA 1
ATOM 1200 C C . ALA A 1 187 ? 14.071 -8.318 -5.331 1.00 74.94 187 ALA A C 1
ATOM 1202 O O . ALA A 1 187 ? 14.469 -7.519 -4.488 1.00 74.94 187 ALA A O 1
ATOM 1203 N N . GLN A 1 188 ? 12.912 -8.183 -5.975 1.00 88.31 188 GLN A N 1
ATOM 1204 C CA . GLN A 1 188 ? 11.943 -7.137 -5.676 1.00 88.31 188 GLN A CA 1
ATOM 1205 C C . GLN A 1 188 ? 10.521 -7.699 -5.610 1.00 88.31 188 GLN A C 1
ATOM 1207 O O . GLN A 1 188 ? 10.182 -8.727 -6.210 1.00 88.31 188 GLN A O 1
ATOM 1212 N N . ILE A 1 189 ? 9.675 -7.006 -4.853 1.00 96.00 189 ILE A N 1
ATOM 1213 C CA . ILE A 1 189 ? 8.270 -7.355 -4.702 1.00 96.00 189 ILE A CA 1
ATOM 1214 C C . ILE A 1 189 ? 7.521 -7.112 -6.016 1.00 96.00 189 ILE A C 1
ATOM 1216 O O . ILE A 1 189 ? 7.591 -6.030 -6.586 1.00 96.00 189 ILE A O 1
ATOM 1220 N N . LYS A 1 190 ? 6.785 -8.122 -6.485 1.00 97.00 190 LYS A N 1
ATOM 1221 C CA . LYS A 1 190 ? 6.027 -8.082 -7.746 1.00 97.00 190 LYS A CA 1
ATOM 1222 C C . LYS A 1 190 ? 4.559 -7.750 -7.549 1.00 97.00 190 LYS A C 1
ATOM 1224 O O . LYS A 1 190 ? 3.939 -7.163 -8.430 1.00 97.00 190 LYS A O 1
ATOM 1229 N N . ALA A 1 191 ? 3.990 -8.135 -6.413 1.00 98.06 191 ALA A N 1
ATOM 1230 C CA . ALA A 1 191 ? 2.601 -7.845 -6.098 1.00 98.06 191 ALA A CA 1
ATOM 1231 C C . ALA A 1 191 ? 2.385 -7.720 -4.588 1.00 98.06 191 ALA A C 1
ATOM 1233 O O . ALA A 1 191 ? 2.949 -8.491 -3.808 1.00 98.06 191 ALA A O 1
ATOM 1234 N N . ILE A 1 192 ? 1.533 -6.775 -4.197 1.00 98.38 192 ILE A N 1
ATOM 1235 C CA . ILE A 1 192 ? 0.998 -6.627 -2.842 1.00 98.38 192 ILE A CA 1
ATOM 1236 C C . ILE A 1 192 ? -0.517 -6.796 -2.935 1.00 98.38 192 ILE A C 1
ATOM 1238 O O . ILE A 1 192 ? -1.195 -5.998 -3.578 1.00 98.38 192 ILE A O 1
ATOM 1242 N N . ARG A 1 193 ? -1.054 -7.839 -2.304 1.00 98.62 193 ARG A N 1
ATOM 1243 C CA . ARG A 1 193 ? -2.473 -8.194 -2.340 1.00 98.62 193 ARG A CA 1
ATOM 1244 C C . ARG A 1 193 ? -3.021 -8.274 -0.929 1.00 98.62 193 ARG A C 1
ATOM 1246 O O . ARG A 1 193 ? -2.649 -9.145 -0.150 1.00 98.62 193 ARG A O 1
ATOM 1253 N N . MET A 1 194 ? -3.927 -7.361 -0.608 1.00 98.38 194 MET A N 1
ATOM 1254 C CA . MET A 1 194 ? -4.674 -7.361 0.648 1.00 98.38 194 MET A CA 1
ATOM 1255 C C . MET A 1 194 ? -6.144 -7.046 0.333 1.00 98.38 194 MET A C 1
ATOM 1257 O O . MET A 1 194 ? -6.673 -6.011 0.740 1.00 98.38 194 MET A O 1
ATOM 1261 N N . PRO A 1 195 ? -6.829 -7.914 -0.438 1.00 98.25 195 PRO A N 1
ATOM 1262 C CA . PRO A 1 195 ? -8.130 -7.603 -1.033 1.00 98.25 195 PRO A CA 1
ATOM 1263 C C . PRO A 1 195 ? -9.255 -7.417 -0.007 1.00 98.25 195 PRO A C 1
ATOM 1265 O O . PRO A 1 195 ? -10.316 -6.909 -0.370 1.00 98.25 195 PRO A O 1
ATOM 1268 N N . ASN A 1 196 ? -9.048 -7.843 1.245 1.00 97.62 196 ASN A N 1
ATOM 1269 C CA . ASN A 1 196 ? -9.987 -7.663 2.351 1.00 97.62 196 ASN A CA 1
ATOM 1270 C C . ASN A 1 196 ? -9.566 -6.591 3.366 1.00 97.62 196 ASN A C 1
ATOM 1272 O O . ASN A 1 196 ? -10.313 -6.361 4.316 1.00 97.62 196 ASN A O 1
ATOM 1276 N N . LEU A 1 197 ? -8.433 -5.916 3.150 1.00 98.31 197 LEU A N 1
ATOM 1277 C CA . LEU A 1 197 ? -7.966 -4.860 4.039 1.00 98.31 197 LEU A CA 1
ATOM 1278 C C . LEU A 1 197 ? -8.949 -3.698 3.980 1.00 98.31 197 LEU A C 1
ATOM 1280 O O . LEU A 1 197 ? -9.110 -3.099 2.925 1.00 98.31 197 LEU A O 1
ATOM 1284 N N . ALA A 1 198 ? -9.594 -3.396 5.102 1.00 98.50 198 ALA A N 1
ATOM 1285 C CA . ALA A 1 198 ? -10.571 -2.324 5.232 1.00 98.50 198 ALA A CA 1
ATOM 1286 C C . ALA A 1 198 ? -9.939 -1.032 5.759 1.00 98.50 198 ALA A C 1
ATOM 1288 O O . ALA A 1 198 ? -10.365 0.060 5.379 1.00 98.50 198 ALA A O 1
ATOM 1289 N N . ARG A 1 199 ? -8.910 -1.131 6.614 1.00 98.56 199 ARG A N 1
ATOM 1290 C CA . ARG A 1 199 ? -8.319 0.041 7.272 1.00 98.56 199 ARG A CA 1
ATOM 1291 C C . ARG A 1 199 ? -6.819 -0.077 7.523 1.00 98.56 199 ARG A C 1
ATOM 1293 O O . ARG A 1 199 ? -6.334 -1.097 8.014 1.00 98.56 199 ARG A O 1
ATOM 1300 N N . VAL A 1 200 ? -6.108 1.021 7.278 1.00 98.69 200 VAL A N 1
ATOM 1301 C CA . VAL A 1 200 ? -4.726 1.254 7.715 1.00 98.69 200 VAL A CA 1
ATOM 1302 C C . VAL A 1 200 ? -4.756 2.374 8.752 1.00 98.69 200 VAL A C 1
ATOM 1304 O O . VAL A 1 200 ? -5.124 3.497 8.433 1.00 98.69 200 VAL A O 1
ATOM 1307 N N . ARG A 1 201 ? -4.394 2.086 10.004 1.00 98.50 201 ARG A N 1
ATOM 1308 C CA . ARG A 1 201 ? -4.452 3.073 11.105 1.00 98.50 201 ARG A CA 1
ATOM 1309 C C . ARG A 1 201 ? -3.301 4.079 11.127 1.00 98.50 201 ARG A C 1
ATOM 1311 O O . ARG A 1 201 ? -3.265 4.951 11.985 1.00 98.50 201 ARG A O 1
ATOM 1318 N N . GLY A 1 202 ? -2.360 3.927 10.217 1.00 98.31 202 GLY A N 1
ATOM 1319 C CA . GLY A 1 202 ? -1.178 4.757 10.099 1.00 98.31 202 GLY A CA 1
ATOM 1320 C C . GLY A 1 202 ? -0.934 5.061 8.636 1.00 98.31 202 GLY A C 1
ATOM 1321 O O . GLY A 1 202 ? -1.866 5.327 7.876 1.00 98.31 202 GLY A O 1
ATOM 1322 N N . THR A 1 203 ? 0.323 4.982 8.229 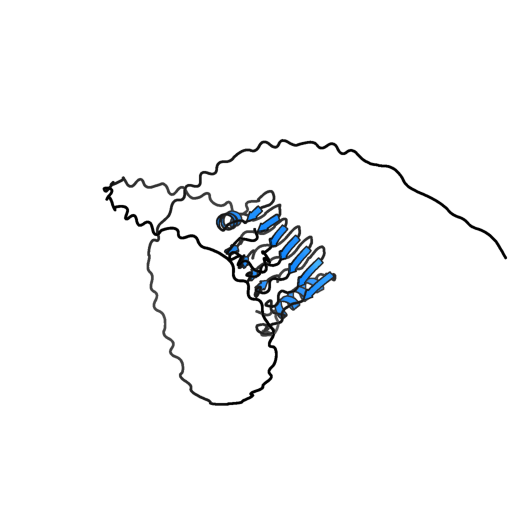1.00 98.56 203 THR A N 1
ATOM 1323 C CA . THR A 1 203 ? 0.732 5.293 6.861 1.00 98.56 203 THR A CA 1
ATOM 1324 C C . THR A 1 203 ? 0.707 4.053 5.955 1.00 98.56 203 THR A C 1
ATOM 1326 O O . THR A 1 203 ? 1.180 2.979 6.341 1.00 98.56 203 THR A O 1
ATOM 1329 N N . LEU A 1 204 ? 0.194 4.211 4.729 1.00 98.62 204 LEU A N 1
ATOM 1330 C CA . LEU A 1 204 ? 0.419 3.289 3.611 1.00 98.62 204 LEU A CA 1
ATOM 1331 C C . LEU A 1 204 ? 1.559 3.843 2.747 1.00 98.62 204 LEU A C 1
ATOM 1333 O O . LEU A 1 204 ? 1.370 4.832 2.046 1.00 98.62 204 LEU A O 1
ATOM 1337 N N . TRP A 1 205 ? 2.729 3.212 2.797 1.00 98.44 205 TRP A N 1
ATOM 1338 C CA . TRP A 1 205 ? 3.947 3.649 2.115 1.00 98.44 205 TRP A CA 1
ATOM 1339 C C . TRP A 1 205 ? 4.439 2.584 1.133 1.00 98.44 205 TRP A C 1
ATOM 1341 O O . TRP A 1 205 ? 4.891 1.518 1.552 1.00 98.44 205 TRP A O 1
ATOM 1351 N N . ILE A 1 206 ? 4.396 2.883 -0.165 1.00 98.06 206 ILE A N 1
ATOM 1352 C CA . ILE A 1 206 ? 4.928 2.048 -1.249 1.00 98.06 206 ILE A CA 1
ATOM 1353 C C . ILE A 1 206 ? 5.843 2.916 -2.113 1.00 98.06 206 ILE A C 1
ATOM 1355 O O . ILE A 1 206 ? 5.377 3.779 -2.861 1.00 98.06 206 ILE A O 1
ATOM 1359 N N . TYR A 1 207 ? 7.151 2.707 -1.991 1.00 96.50 207 TYR A N 1
ATOM 1360 C CA . TYR A 1 207 ? 8.154 3.590 -2.582 1.00 96.50 207 TYR A CA 1
ATOM 1361 C C . TYR A 1 207 ? 9.264 2.815 -3.281 1.00 96.50 207 TYR A C 1
ATOM 1363 O O . TYR A 1 207 ? 9.813 1.872 -2.711 1.00 96.50 207 TYR A O 1
ATOM 1371 N N . LEU A 1 208 ? 9.635 3.252 -4.489 1.00 95.19 208 LEU A N 1
ATOM 1372 C CA . LEU A 1 208 ? 10.753 2.690 -5.262 1.00 95.19 208 LEU A CA 1
ATOM 1373 C C . LEU A 1 208 ? 10.668 1.169 -5.477 1.00 95.19 208 LEU A C 1
ATOM 1375 O O . LEU A 1 208 ? 11.699 0.509 -5.602 1.00 95.19 208 LEU A O 1
ATOM 1379 N N . ALA A 1 209 ? 9.468 0.587 -5.522 1.00 94.62 209 ALA A N 1
ATOM 1380 C CA . ALA A 1 209 ? 9.292 -0.827 -5.827 1.00 94.62 209 ALA A CA 1
ATOM 1381 C C . ALA A 1 209 ? 9.281 -1.010 -7.354 1.00 94.62 209 ALA A C 1
ATOM 1383 O O . ALA A 1 209 ? 8.228 -1.074 -7.988 1.00 94.62 209 ALA A O 1
ATOM 1384 N N . PHE A 1 210 ? 10.473 -1.024 -7.959 1.00 93.25 210 PHE A N 1
ATOM 1385 C CA . PHE A 1 210 ? 10.643 -0.975 -9.414 1.00 93.25 210 PHE A CA 1
ATOM 1386 C C . PHE A 1 210 ? 10.051 -2.169 -10.150 1.00 93.25 210 PHE A C 1
ATOM 1388 O O . PHE A 1 210 ? 9.677 -1.988 -11.297 1.00 93.25 210 PHE A O 1
ATOM 1395 N N . GLU A 1 211 ? 9.947 -3.346 -9.534 1.00 94.38 211 GLU A N 1
ATOM 1396 C CA . GLU A 1 211 ? 9.300 -4.518 -10.150 1.00 94.38 211 GLU A CA 1
ATOM 1397 C C . GLU A 1 211 ? 7.849 -4.740 -9.697 1.00 94.38 211 GLU A C 1
ATOM 1399 O O . GLU A 1 211 ? 7.244 -5.752 -10.059 1.00 94.38 211 GLU A O 1
ATOM 1404 N N . LEU A 1 212 ? 7.273 -3.827 -8.908 1.00 96.31 212 LEU A N 1
ATOM 1405 C CA . LEU A 1 212 ? 5.902 -3.967 -8.429 1.00 96.31 212 LEU A CA 1
ATOM 1406 C C . LEU A 1 212 ? 4.931 -3.780 -9.593 1.00 96.31 212 LEU A C 1
ATOM 1408 O O . LEU A 1 212 ? 4.822 -2.687 -10.128 1.00 96.31 212 LEU A O 1
ATOM 1412 N N . LEU A 1 213 ? 4.199 -4.833 -9.948 1.00 97.06 213 LEU A N 1
ATOM 1413 C CA . LEU A 1 213 ? 3.215 -4.846 -11.033 1.00 97.06 213 LEU A CA 1
ATOM 1414 C C . LEU A 1 213 ? 1.794 -4.557 -10.530 1.00 97.06 213 LEU A C 1
ATOM 1416 O O . LEU A 1 213 ? 0.982 -3.973 -11.253 1.00 97.06 213 LEU A O 1
ATOM 1420 N N . GLU A 1 214 ? 1.484 -4.980 -9.302 1.00 97.81 214 GLU A N 1
ATOM 1421 C CA . GLU A 1 214 ? 0.131 -4.961 -8.740 1.00 97.81 214 GLU A CA 1
ATOM 1422 C C . GLU A 1 214 ? 0.114 -4.537 -7.265 1.00 97.81 214 GLU A C 1
ATOM 1424 O O . GLU A 1 214 ? 0.835 -5.086 -6.433 1.00 97.81 214 GLU A O 1
ATOM 1429 N N . ALA A 1 215 ? -0.782 -3.610 -6.936 1.00 98.38 215 ALA A N 1
ATOM 1430 C CA . ALA A 1 215 ? -1.153 -3.221 -5.584 1.00 98.38 215 ALA A CA 1
ATOM 1431 C C . ALA A 1 215 ? -2.685 -3.302 -5.440 1.00 98.38 215 ALA A C 1
ATOM 1433 O O . ALA A 1 215 ? -3.419 -2.434 -5.925 1.00 98.38 215 ALA A O 1
ATOM 1434 N N . ASP A 1 216 ? -3.177 -4.369 -4.805 1.00 98.44 216 ASP A N 1
ATOM 1435 C CA . ASP A 1 216 ? -4.606 -4.644 -4.632 1.00 98.44 216 ASP A CA 1
ATOM 1436 C C . ASP A 1 216 ? -5.070 -4.401 -3.193 1.00 98.44 216 ASP A C 1
ATOM 1438 O O . ASP A 1 216 ? -4.898 -5.242 -2.307 1.00 98.44 216 ASP A O 1
ATOM 1442 N N . PHE A 1 217 ? -5.724 -3.257 -3.005 1.00 98.31 217 PHE A N 1
ATOM 1443 C CA . PHE A 1 217 ? -6.359 -2.810 -1.769 1.00 98.31 217 PHE A CA 1
ATOM 1444 C C . PHE A 1 217 ? -7.833 -2.466 -2.025 1.00 98.31 217 PHE A C 1
ATOM 1446 O O . PHE A 1 217 ? -8.364 -1.487 -1.507 1.00 98.31 217 PHE A O 1
ATOM 1453 N N . ARG A 1 218 ? -8.520 -3.244 -2.871 1.00 97.88 218 ARG A N 1
ATOM 1454 C CA . ARG A 1 218 ? -9.866 -2.904 -3.371 1.00 97.88 218 ARG A CA 1
ATOM 1455 C C . ARG A 1 218 ? -10.931 -2.631 -2.296 1.00 97.88 218 ARG A C 1
ATOM 1457 O O . ARG A 1 218 ? -11.903 -1.944 -2.594 1.00 97.88 218 ARG A O 1
ATOM 1464 N N . LYS A 1 219 ? -10.782 -3.183 -1.083 1.00 97.88 219 LYS A N 1
ATOM 1465 C CA . LYS A 1 219 ? -11.686 -2.951 0.059 1.00 97.88 219 LYS A CA 1
ATOM 1466 C C . LYS A 1 219 ? -11.167 -1.920 1.063 1.00 97.88 219 LYS A C 1
ATOM 1468 O O . LYS A 1 219 ? -11.844 -1.695 2.056 1.00 97.88 219 LYS A O 1
ATOM 1473 N N . LEU A 1 220 ? -10.021 -1.287 0.815 1.00 98.38 220 LEU A N 1
ATOM 1474 C CA . LEU A 1 220 ? -9.451 -0.304 1.730 1.00 98.38 220 LEU A CA 1
ATOM 1475 C C . LEU A 1 220 ? -10.324 0.942 1.738 1.00 98.38 220 LEU A C 1
ATOM 1477 O O . LEU A 1 220 ? -10.432 1.619 0.722 1.00 98.38 220 LEU A O 1
ATOM 1481 N N . GLU A 1 221 ? -10.945 1.230 2.877 1.00 98.50 221 GLU A N 1
ATOM 1482 C CA . GLU A 1 221 ? -11.870 2.348 3.055 1.00 98.50 221 GLU A CA 1
ATOM 1483 C C . GLU A 1 221 ? -11.173 3.576 3.644 1.00 98.50 221 GLU A C 1
ATOM 1485 O O . GLU A 1 221 ? -11.490 4.706 3.260 1.00 98.50 221 GLU A O 1
ATOM 1490 N N . ALA A 1 222 ? -10.217 3.363 4.554 1.00 98.44 222 ALA A N 1
ATOM 1491 C CA . ALA A 1 222 ? -9.563 4.435 5.297 1.00 98.44 222 ALA A CA 1
ATOM 1492 C C . ALA A 1 222 ? -8.061 4.202 5.522 1.00 98.44 222 ALA A C 1
ATOM 1494 O O . ALA A 1 222 ? -7.630 3.101 5.876 1.00 98.44 222 ALA A O 1
ATOM 1495 N N . VAL A 1 223 ? -7.292 5.281 5.371 1.00 98.56 223 VAL A N 1
ATOM 1496 C CA . VAL A 1 223 ? -5.895 5.414 5.797 1.00 98.56 223 VAL A CA 1
ATOM 1497 C C . VAL A 1 223 ? -5.830 6.569 6.792 1.00 98.56 223 VAL A C 1
ATOM 1499 O O . VAL A 1 223 ? -5.995 7.723 6.415 1.00 98.56 223 VAL A O 1
ATOM 1502 N N . ASP A 1 224 ? -5.640 6.284 8.074 1.00 98.56 224 ASP A N 1
ATOM 1503 C CA . ASP A 1 224 ? -5.801 7.303 9.120 1.00 98.56 224 ASP A CA 1
ATOM 1504 C C . ASP A 1 224 ? -4.694 8.379 9.097 1.00 98.56 224 ASP A C 1
ATOM 1506 O O . ASP A 1 224 ? -4.907 9.464 9.630 1.00 98.56 224 ASP A O 1
ATOM 1510 N N . GLU A 1 225 ? -3.536 8.107 8.480 1.00 98.00 225 GLU A N 1
ATOM 1511 C CA . GLU A 1 225 ? -2.456 9.088 8.285 1.00 98.00 225 GLU A CA 1
ATOM 1512 C C . GLU A 1 225 ? -2.250 9.388 6.789 1.00 98.00 225 GLU A C 1
ATOM 1514 O O . GLU A 1 225 ? -3.091 10.033 6.164 1.00 98.00 225 GLU A O 1
ATOM 1519 N N . ARG A 1 226 ? -1.133 8.941 6.195 1.00 98.31 226 ARG A N 1
ATOM 1520 C CA . ARG A 1 226 ? -0.720 9.281 4.827 1.00 98.31 226 ARG A CA 1
ATOM 1521 C C . ARG A 1 226 ? -0.879 8.113 3.874 1.00 98.31 226 ARG A C 1
ATOM 1523 O O . ARG A 1 226 ? -0.541 6.975 4.205 1.00 98.31 226 ARG A O 1
ATOM 1530 N N . LEU A 1 227 ? -1.297 8.427 2.654 1.00 98.50 227 LEU A N 1
ATOM 1531 C CA . LEU A 1 227 ? -1.257 7.513 1.522 1.00 98.50 227 LEU A CA 1
ATOM 1532 C C . LEU A 1 227 ? -0.132 7.943 0.584 1.00 98.50 227 LEU A C 1
ATOM 1534 O O . LEU A 1 227 ? -0.244 8.972 -0.076 1.00 98.50 227 LEU A O 1
ATOM 1538 N N . TRP A 1 228 ? 0.932 7.149 0.510 1.00 98.25 228 TRP A N 1
ATOM 1539 C CA . TRP A 1 228 ? 2.096 7.443 -0.314 1.00 98.25 228 TRP A CA 1
ATOM 1540 C C . TRP A 1 228 ? 2.441 6.255 -1.213 1.00 98.25 228 TRP A C 1
ATOM 1542 O O . TRP A 1 228 ? 3.000 5.254 -0.767 1.00 98.25 228 TRP A O 1
ATOM 1552 N N . ILE A 1 229 ? 2.112 6.376 -2.495 1.00 98.00 229 ILE A N 1
ATOM 1553 C CA . ILE A 1 229 ? 2.485 5.444 -3.560 1.00 98.00 229 ILE A CA 1
ATOM 1554 C C . ILE A 1 229 ? 3.319 6.252 -4.547 1.00 98.00 229 ILE A C 1
ATOM 1556 O O . ILE A 1 229 ? 2.838 7.218 -5.130 1.00 98.00 229 ILE A O 1
ATOM 1560 N N . HIS A 1 230 ? 4.616 5.973 -4.628 1.00 96.62 230 HIS A N 1
ATOM 1561 C CA . HIS A 1 230 ? 5.507 6.846 -5.380 1.00 96.62 230 HIS A CA 1
ATOM 1562 C C . HIS A 1 230 ? 6.669 6.115 -6.042 1.00 96.62 230 HIS A C 1
ATOM 1564 O O . HIS A 1 230 ? 7.383 5.347 -5.393 1.00 96.62 230 HIS A O 1
ATOM 1570 N N . ARG A 1 231 ? 6.915 6.446 -7.316 1.00 95.25 231 ARG A N 1
ATOM 1571 C CA . ARG A 1 231 ? 8.038 5.933 -8.119 1.00 95.25 231 ARG A CA 1
ATOM 1572 C C . ARG A 1 231 ? 8.045 4.411 -8.228 1.00 95.25 231 ARG A C 1
ATOM 1574 O O . ARG A 1 231 ? 9.083 3.780 -8.032 1.00 95.25 231 ARG A O 1
ATOM 1581 N N . ASN A 1 232 ? 6.906 3.828 -8.578 1.00 95.25 232 ASN A N 1
ATOM 1582 C CA . ASN A 1 232 ? 6.779 2.413 -8.913 1.00 95.25 232 ASN A CA 1
ATOM 1583 C C . ASN A 1 232 ? 6.526 2.307 -10.430 1.00 95.25 232 ASN A C 1
ATOM 1585 O O . ASN A 1 232 ? 5.385 2.158 -10.867 1.00 95.25 232 ASN A O 1
ATOM 1589 N N . PRO A 1 233 ? 7.565 2.448 -11.277 1.00 94.44 233 PRO A N 1
ATOM 1590 C CA . PRO A 1 233 ? 7.394 2.619 -12.723 1.00 94.44 233 PRO A CA 1
ATOM 1591 C C . PRO A 1 233 ? 6.757 1.416 -13.427 1.00 94.44 233 PRO A C 1
ATOM 1593 O O . PRO A 1 233 ? 6.191 1.582 -14.506 1.00 94.44 233 PRO A O 1
ATOM 1596 N N . GLU A 1 234 ? 6.837 0.222 -12.838 1.00 94.75 234 GLU A N 1
ATOM 1597 C CA . GLU A 1 234 ? 6.220 -0.994 -13.374 1.00 94.75 234 GLU A CA 1
ATOM 1598 C C . GLU A 1 234 ? 4.795 -1.243 -12.848 1.00 94.75 234 GLU A C 1
ATOM 1600 O O . GLU A 1 234 ? 4.127 -2.161 -13.330 1.00 94.75 234 GLU A O 1
ATOM 1605 N N . LEU A 1 235 ? 4.293 -0.410 -11.924 1.00 95.94 235 LEU A N 1
ATOM 1606 C CA . LEU A 1 235 ? 2.974 -0.580 -11.315 1.00 95.94 235 LEU A CA 1
ATOM 1607 C C . LEU A 1 235 ? 1.887 -0.353 -12.361 1.00 95.94 235 LEU A C 1
ATOM 1609 O O . LEU A 1 235 ? 1.607 0.775 -12.755 1.00 95.94 235 LEU A O 1
ATOM 1613 N N . ALA A 1 236 ? 1.274 -1.444 -12.810 1.00 95.69 236 ALA A N 1
ATOM 1614 C CA . ALA A 1 236 ? 0.249 -1.437 -13.848 1.00 95.69 236 ALA A CA 1
ATOM 1615 C C . ALA A 1 236 ? -1.165 -1.566 -13.270 1.00 95.69 236 ALA A C 1
ATOM 1617 O O . ALA A 1 236 ? -2.134 -1.112 -13.872 1.00 95.69 236 ALA A O 1
ATOM 1618 N N . THR A 1 237 ? -1.307 -2.198 -12.102 1.00 95.31 237 THR A N 1
ATOM 1619 C CA . THR A 1 237 ? -2.603 -2.383 -11.441 1.00 95.31 237 THR A CA 1
ATOM 1620 C C . THR A 1 237 ? -2.580 -1.771 -10.051 1.00 95.31 237 THR A C 1
ATOM 1622 O O . THR A 1 237 ? -1.921 -2.291 -9.157 1.00 95.31 237 THR A O 1
ATOM 1625 N N . LEU A 1 238 ? -3.355 -0.705 -9.854 1.00 97.00 238 LEU A N 1
ATOM 1626 C CA . LEU A 1 238 ? -3.604 -0.097 -8.549 1.00 97.00 238 LEU A CA 1
ATOM 1627 C C . LEU A 1 238 ? -5.109 -0.125 -8.262 1.00 97.00 238 LEU A C 1
ATOM 1629 O O . LEU A 1 238 ? -5.894 0.447 -9.019 1.00 97.00 238 LEU A O 1
ATOM 1633 N N . ARG A 1 239 ? -5.521 -0.800 -7.184 1.00 97.31 239 ARG A N 1
ATOM 1634 C CA . ARG A 1 239 ? -6.936 -0.911 -6.787 1.00 97.31 239 ARG A CA 1
ATOM 1635 C C . ARG A 1 239 ? -7.157 -0.315 -5.407 1.00 97.31 239 ARG A C 1
ATOM 1637 O O . ARG A 1 239 ? -6.732 -0.889 -4.412 1.00 97.31 239 ARG A O 1
ATOM 1644 N N . LEU A 1 240 ? -7.863 0.811 -5.372 1.00 97.62 240 LEU A N 1
ATOM 1645 C CA . LEU A 1 240 ? -8.256 1.557 -4.169 1.00 97.62 240 LEU A CA 1
ATOM 1646 C C . LEU A 1 240 ? -9.740 1.960 -4.264 1.00 97.62 240 LEU A C 1
ATOM 1648 O O . LEU A 1 240 ? -10.138 3.066 -3.912 1.00 97.62 240 LEU A O 1
ATOM 1652 N N . ASP A 1 241 ? -10.571 1.070 -4.812 1.00 95.19 241 ASP A N 1
ATOM 1653 C CA . ASP A 1 241 ? -11.936 1.396 -5.248 1.00 95.19 241 ASP A CA 1
ATOM 1654 C C . ASP A 1 241 ? -12.873 1.809 -4.102 1.00 95.19 241 ASP A C 1
ATOM 1656 O O . ASP A 1 241 ? -13.829 2.554 -4.324 1.00 95.19 241 ASP A O 1
ATOM 1660 N N . ALA A 1 242 ? -12.608 1.321 -2.888 1.00 96.94 242 ALA A N 1
ATOM 1661 C CA . ALA A 1 242 ? -13.383 1.625 -1.690 1.00 96.94 242 ALA A CA 1
ATOM 1662 C C . ALA A 1 242 ? -12.840 2.813 -0.880 1.00 96.94 242 ALA A C 1
ATOM 1664 O O . ALA A 1 242 ? -13.487 3.194 0.097 1.00 96.94 242 ALA A O 1
ATOM 1665 N N . LEU A 1 243 ? -11.702 3.401 -1.272 1.00 98.00 243 LEU A N 1
ATOM 1666 C CA . LEU A 1 243 ? -11.004 4.398 -0.464 1.00 98.00 243 LEU A CA 1
ATOM 1667 C C . LEU A 1 243 ? -11.816 5.690 -0.381 1.00 98.00 243 LEU A C 1
ATOM 1669 O O . LEU A 1 243 ? -12.148 6.300 -1.395 1.00 98.00 243 LEU A O 1
ATOM 1673 N N . ARG A 1 244 ? -12.137 6.097 0.847 1.00 97.88 244 ARG A N 1
ATOM 1674 C CA . ARG A 1 244 ? -12.976 7.263 1.155 1.00 97.88 244 ARG A CA 1
ATOM 1675 C C . ARG A 1 244 ? -12.335 8.205 2.158 1.00 97.88 244 ARG A C 1
ATOM 1677 O O . ARG A 1 244 ? -12.816 9.313 2.310 1.00 97.88 244 ARG A O 1
ATOM 1684 N N . SER A 1 245 ? -11.310 7.793 2.892 1.00 97.81 245 SER A N 1
ATOM 1685 C CA . SER A 1 245 ? -10.710 8.651 3.911 1.00 97.81 245 SER A CA 1
ATOM 1686 C C . SER A 1 245 ? -9.199 8.503 3.922 1.00 97.81 245 SER A C 1
ATOM 1688 O O . SER A 1 245 ? -8.683 7.387 3.956 1.00 97.81 245 SER A O 1
ATOM 1690 N N . VAL A 1 246 ? -8.510 9.641 3.892 1.00 98.12 246 VAL A N 1
ATOM 1691 C CA . VAL A 1 246 ? -7.083 9.762 4.182 1.00 98.12 246 VAL A CA 1
ATOM 1692 C C . VAL A 1 246 ? -6.935 10.907 5.176 1.00 98.12 246 VAL A C 1
ATOM 1694 O O . VAL A 1 246 ? -7.527 11.967 4.965 1.00 98.12 246 VAL A O 1
ATOM 1697 N N . GLY A 1 247 ? -6.251 10.670 6.294 1.00 97.69 247 GLY A N 1
ATOM 1698 C CA . GLY A 1 247 ? -6.209 11.634 7.396 1.00 97.69 247 GLY A CA 1
ATOM 1699 C C . GLY A 1 247 ? -5.323 12.847 7.127 1.00 97.69 247 GLY A C 1
ATOM 1700 O O . GLY A 1 247 ? -5.652 13.952 7.558 1.00 97.69 247 GLY A O 1
ATOM 1701 N N . GLU A 1 248 ? -4.221 12.646 6.409 1.00 96.38 248 GLU A N 1
ATOM 1702 C CA . GLU A 1 248 ? -3.268 13.691 6.044 1.00 96.38 248 GLU A CA 1
ATOM 1703 C C . GLU A 1 248 ? -3.168 13.822 4.514 1.00 96.38 248 GLU A C 1
ATOM 1705 O O . GLU A 1 248 ? -4.134 14.201 3.853 1.00 96.38 248 GLU A O 1
ATOM 1710 N N . ASP A 1 249 ? -1.999 13.524 3.945 1.00 96.75 249 ASP A N 1
ATOM 1711 C CA . ASP A 1 249 ? -1.694 13.754 2.539 1.00 96.75 249 ASP A CA 1
ATOM 1712 C C . ASP A 1 249 ? -1.895 12.501 1.684 1.00 96.75 249 ASP A C 1
ATOM 1714 O O . ASP A 1 249 ? -1.603 11.369 2.095 1.00 96.75 249 ASP A O 1
ATOM 1718 N N . VAL A 1 250 ? -2.331 12.739 0.447 1.00 98.25 250 VAL A N 1
ATOM 1719 C CA . VAL A 1 250 ? -2.369 11.739 -0.620 1.00 98.25 250 VAL A CA 1
ATOM 1720 C C . VAL A 1 250 ? -1.308 12.076 -1.651 1.00 98.25 250 VAL A C 1
ATOM 1722 O O . VAL A 1 250 ? -1.365 13.129 -2.286 1.00 98.25 250 VAL A O 1
ATOM 1725 N N . GLN A 1 251 ? -0.369 11.160 -1.856 1.00 98.06 251 GLN A N 1
ATOM 1726 C CA . GLN A 1 251 ? 0.626 11.247 -2.909 1.00 98.06 251 GLN A CA 1
ATOM 1727 C C . GLN A 1 251 ? 0.641 9.953 -3.721 1.00 98.06 251 GLN A C 1
ATOM 1729 O O . GLN A 1 251 ? 1.054 8.907 -3.226 1.00 98.06 251 GLN A O 1
ATOM 1734 N N . ILE A 1 252 ? 0.196 10.046 -4.973 1.00 97.56 252 ILE A N 1
ATOM 1735 C CA . ILE A 1 252 ? 0.275 8.978 -5.975 1.00 97.56 252 ILE A CA 1
ATOM 1736 C C . ILE A 1 252 ? 0.989 9.582 -7.178 1.00 97.56 252 ILE A C 1
ATOM 1738 O O . ILE A 1 252 ? 0.354 10.277 -7.967 1.00 97.56 252 ILE A O 1
ATOM 1742 N N . THR A 1 253 ? 2.316 9.448 -7.248 1.00 97.12 253 THR A N 1
ATOM 1743 C CA . THR A 1 253 ? 3.145 10.187 -8.219 1.00 97.12 253 THR A CA 1
ATOM 1744 C C . THR A 1 253 ? 4.260 9.338 -8.823 1.00 97.12 253 THR A C 1
ATOM 1746 O O . THR A 1 253 ? 4.860 8.527 -8.126 1.00 97.12 253 THR A O 1
ATOM 1749 N N . ASP A 1 254 ? 4.639 9.586 -10.079 1.00 95.56 254 ASP A N 1
ATOM 1750 C CA . ASP A 1 254 ? 5.698 8.846 -10.799 1.00 95.56 254 ASP A CA 1
ATOM 1751 C C . ASP A 1 254 ? 5.411 7.332 -10.990 1.00 95.56 254 ASP A C 1
ATOM 1753 O O . ASP A 1 254 ? 6.336 6.526 -11.112 1.00 95.56 254 ASP A O 1
ATOM 1757 N N . ASP A 1 255 ? 4.136 6.929 -11.046 1.00 94.88 255 ASP A N 1
ATOM 1758 C CA . ASP A 1 255 ? 3.700 5.549 -11.328 1.00 94.88 255 ASP A CA 1
ATOM 1759 C C . ASP A 1 255 ? 3.191 5.439 -12.782 1.00 94.88 255 ASP A C 1
ATOM 1761 O O . ASP A 1 255 ? 1.994 5.401 -13.073 1.00 94.88 255 ASP A O 1
ATOM 1765 N N . PHE A 1 256 ? 4.118 5.483 -13.744 1.00 93.94 256 PHE A N 1
ATOM 1766 C CA . PHE A 1 256 ? 3.809 5.777 -15.155 1.00 93.94 256 PHE A CA 1
ATOM 1767 C C . PHE A 1 256 ? 2.914 4.756 -15.874 1.00 93.94 256 PHE A C 1
ATOM 1769 O O . PHE A 1 256 ? 2.305 5.114 -16.887 1.00 93.94 256 PHE A O 1
ATOM 1776 N N . LYS A 1 257 ? 2.843 3.512 -15.380 1.00 95.12 257 LYS A N 1
ATOM 1777 C CA . LYS A 1 257 ? 2.024 2.434 -15.957 1.00 95.12 257 LYS A CA 1
ATOM 1778 C C . LYS A 1 257 ? 0.633 2.309 -15.340 1.00 95.12 257 LYS A C 1
ATOM 1780 O O . LYS A 1 257 ? -0.173 1.548 -15.870 1.00 95.12 257 LYS A O 1
ATOM 1785 N N . VAL A 1 258 ? 0.323 3.057 -14.279 1.00 94.44 258 VAL A N 1
ATOM 1786 C CA . VAL A 1 258 ? -1.030 3.068 -13.712 1.00 94.44 258 VAL A CA 1
ATOM 1787 C C . VAL A 1 258 ? -1.965 3.767 -14.706 1.00 94.44 258 VAL A C 1
ATOM 1789 O O . VAL A 1 258 ? -1.687 4.906 -15.077 1.00 94.44 258 VAL A O 1
ATOM 1792 N N . PRO A 1 259 ? -3.071 3.143 -15.149 1.00 93.44 259 PRO A N 1
ATOM 1793 C CA . PRO A 1 259 ? -3.984 3.768 -16.103 1.00 93.44 259 PRO A CA 1
ATOM 1794 C C . PRO A 1 259 ? -4.604 5.059 -15.553 1.00 93.44 259 PRO A C 1
ATOM 1796 O O . PRO A 1 259 ? -5.048 5.093 -14.402 1.00 93.44 259 PRO A O 1
ATOM 1799 N N . ALA A 1 260 ? -4.716 6.096 -16.390 1.00 90.69 260 ALA A N 1
ATOM 1800 C CA . ALA A 1 260 ? -5.255 7.401 -15.987 1.00 90.69 260 ALA A CA 1
ATOM 1801 C C . ALA A 1 260 ? -6.662 7.305 -15.362 1.00 90.69 260 ALA A C 1
ATOM 1803 O O . ALA A 1 260 ? -6.917 7.879 -14.310 1.00 90.69 260 ALA A O 1
ATOM 1804 N N . CYS A 1 261 ? -7.548 6.477 -15.921 1.00 90.56 261 CYS A N 1
ATOM 1805 C CA . CYS A 1 261 ? -8.897 6.251 -15.387 1.00 90.56 261 CYS A CA 1
ATOM 1806 C C . CYS A 1 261 ? -8.922 5.625 -13.980 1.00 90.56 261 CYS A C 1
ATOM 1808 O O . CYS A 1 261 ? -9.895 5.803 -13.244 1.00 90.56 261 CYS A O 1
ATOM 1810 N N . ALA A 1 262 ? -7.890 4.865 -13.590 1.00 92.62 262 ALA A N 1
ATOM 1811 C CA . ALA A 1 262 ? -7.779 4.366 -12.222 1.00 92.62 262 ALA A CA 1
ATOM 1812 C C . ALA A 1 262 ? -7.466 5.521 -11.259 1.00 92.62 262 ALA A C 1
ATOM 1814 O O . ALA A 1 262 ? -8.089 5.614 -10.202 1.00 92.62 262 ALA A O 1
ATOM 1815 N N . LEU A 1 263 ? -6.566 6.428 -11.656 1.00 94.38 263 LEU A N 1
ATOM 1816 C CA . LEU A 1 263 ? -6.223 7.629 -10.890 1.00 94.38 263 LEU A CA 1
ATOM 1817 C C . LEU A 1 263 ? -7.410 8.597 -10.785 1.00 94.38 263 LEU A C 1
ATOM 1819 O O . LEU A 1 263 ? -7.739 9.014 -9.679 1.00 94.38 263 LEU A O 1
ATOM 1823 N N . GLU A 1 264 ? -8.113 8.866 -11.888 1.00 92.94 264 GLU A N 1
ATOM 1824 C CA . GLU A 1 264 ? -9.323 9.706 -11.904 1.00 92.94 264 GLU A CA 1
ATOM 1825 C C . GLU A 1 264 ? -10.415 9.159 -10.975 1.00 92.94 264 GLU A C 1
ATOM 1827 O O . GLU A 1 264 ? -11.081 9.915 -10.268 1.00 92.94 264 GLU A O 1
ATOM 1832 N N . ARG A 1 265 ? -10.597 7.830 -10.930 1.00 92.75 265 ARG A N 1
ATOM 1833 C CA . ARG A 1 265 ? -11.558 7.193 -10.017 1.00 92.75 265 ARG A CA 1
ATOM 1834 C C . ARG A 1 265 ? -11.167 7.390 -8.552 1.00 92.75 265 ARG A C 1
ATOM 1836 O O . ARG A 1 265 ? -12.037 7.665 -7.727 1.00 92.75 265 ARG A O 1
ATOM 1843 N N . ILE A 1 266 ? -9.881 7.251 -8.229 1.00 95.56 266 ILE A N 1
ATOM 1844 C CA . ILE A 1 266 ? -9.363 7.488 -6.875 1.00 95.56 266 ILE A CA 1
ATOM 1845 C C . ILE A 1 266 ? -9.563 8.958 -6.492 1.00 95.56 266 ILE A C 1
ATOM 1847 O O . ILE A 1 266 ? -10.118 9.241 -5.433 1.00 95.56 266 ILE A O 1
ATOM 1851 N N . GLU A 1 267 ? -9.191 9.888 -7.370 1.00 96.00 267 GLU A N 1
ATOM 1852 C CA . GLU A 1 267 ? -9.372 11.325 -7.158 1.00 96.00 267 GLU A CA 1
ATOM 1853 C C . GLU A 1 267 ? -10.849 11.687 -6.944 1.00 96.00 267 GLU A C 1
ATOM 1855 O O . GLU A 1 267 ? -11.185 12.395 -5.992 1.00 96.00 267 GLU A O 1
ATOM 1860 N N . ALA A 1 268 ? -11.753 11.154 -7.770 1.00 95.19 268 ALA A N 1
ATOM 1861 C CA . ALA A 1 268 ? -13.189 11.382 -7.638 1.00 95.19 268 ALA A CA 1
ATOM 1862 C C . ALA A 1 268 ? -13.738 10.866 -6.297 1.00 95.19 268 ALA A C 1
ATOM 1864 O O . ALA A 1 268 ? -14.514 11.566 -5.642 1.00 95.19 268 ALA A O 1
ATOM 1865 N N . ASN A 1 269 ? -13.314 9.675 -5.861 1.00 95.38 269 ASN A N 1
ATOM 1866 C CA . ASN A 1 269 ? -13.710 9.107 -4.571 1.00 95.38 269 ASN A CA 1
ATOM 1867 C C . ASN A 1 269 ? -13.240 9.976 -3.391 1.00 95.38 269 ASN A C 1
ATOM 1869 O O . ASN A 1 269 ? -14.024 10.261 -2.484 1.00 95.38 269 ASN A O 1
ATOM 1873 N N . LEU A 1 270 ? -11.983 10.427 -3.415 1.00 96.44 270 LEU A N 1
ATOM 1874 C CA . LEU A 1 270 ? -11.395 11.254 -2.356 1.00 96.44 270 LEU A CA 1
ATOM 1875 C C . LEU A 1 270 ? -12.000 12.666 -2.331 1.00 96.44 270 LEU A C 1
ATOM 1877 O O . LEU A 1 270 ? -12.332 13.182 -1.262 1.00 96.44 270 LEU A O 1
ATOM 1881 N N . THR A 1 271 ? -12.244 13.256 -3.504 1.00 96.44 271 THR A N 1
ATOM 1882 C CA . THR A 1 271 ? -12.940 14.545 -3.644 1.00 96.44 271 THR A CA 1
ATOM 1883 C C . THR A 1 271 ? -14.357 14.465 -3.083 1.00 96.44 271 THR A C 1
ATOM 1885 O O . THR A 1 271 ? -14.779 15.344 -2.332 1.00 96.44 271 THR A O 1
ATOM 1888 N N . ALA A 1 272 ? -15.096 13.396 -3.403 1.00 95.69 272 ALA A N 1
ATOM 1889 C CA . ALA A 1 272 ? -16.446 13.174 -2.887 1.00 95.69 272 ALA A CA 1
ATOM 1890 C C . ALA A 1 272 ? -16.474 13.017 -1.357 1.00 95.69 272 ALA A C 1
ATOM 1892 O O . ALA A 1 272 ? -17.482 13.333 -0.724 1.00 95.69 272 ALA A O 1
ATOM 1893 N N . ALA A 1 273 ? -15.369 12.572 -0.761 1.00 94.88 273 ALA A N 1
ATOM 1894 C CA . ALA A 1 273 ? -15.194 12.509 0.682 1.00 94.88 273 ALA A CA 1
ATOM 1895 C C . ALA A 1 273 ? -14.687 13.816 1.323 1.00 94.88 273 ALA A C 1
ATOM 1897 O O . ALA A 1 273 ? -14.551 13.884 2.544 1.00 94.88 273 ALA A O 1
ATOM 1898 N N . GLY A 1 274 ? -14.441 14.862 0.529 1.00 96.69 274 GLY A N 1
ATOM 1899 C CA . GLY A 1 274 ? -14.014 16.177 1.010 1.00 96.69 274 GLY A CA 1
ATOM 1900 C C . GLY A 1 274 ? -12.506 16.328 1.224 1.00 96.69 274 GLY A C 1
ATOM 1901 O O . GLY A 1 274 ? -12.087 17.275 1.888 1.00 96.69 274 GLY A O 1
ATOM 1902 N N . ILE A 1 275 ? -11.687 15.429 0.673 1.00 95.81 275 ILE A N 1
ATOM 1903 C CA . ILE A 1 275 ? -10.225 15.524 0.740 1.00 95.81 275 ILE A CA 1
ATOM 1904 C C . ILE A 1 275 ? -9.746 16.509 -0.327 1.00 95.81 275 ILE A C 1
ATOM 1906 O O . ILE A 1 275 ? -10.084 16.379 -1.502 1.00 95.81 275 ILE A O 1
ATOM 1910 N N . THR A 1 276 ? -8.973 17.513 0.088 1.00 92.62 276 THR A N 1
ATOM 1911 C CA . THR A 1 276 ? -8.496 18.595 -0.792 1.00 92.62 276 THR A CA 1
ATOM 1912 C C . THR A 1 276 ? -6.975 18.644 -0.942 1.00 92.62 276 THR A C 1
ATOM 1914 O O . THR A 1 276 ? -6.488 19.247 -1.896 1.00 92.62 276 THR A O 1
ATOM 1917 N N . SER A 1 277 ? -6.219 18.006 -0.038 1.00 94.69 277 SER A N 1
ATOM 1918 C CA . SER A 1 277 ? -4.757 17.875 -0.127 1.00 94.69 277 SER A CA 1
ATOM 1919 C C . SER A 1 277 ? -4.403 16.566 -0.829 1.00 94.69 277 SER A C 1
ATOM 1921 O O . SER A 1 277 ? -4.277 15.517 -0.199 1.00 94.69 277 SER A O 1
ATOM 1923 N N . MET A 1 278 ? -4.294 16.607 -2.156 1.00 96.31 278 MET A N 1
ATOM 1924 C CA . MET A 1 278 ? -3.902 15.442 -2.945 1.00 96.31 278 MET A CA 1
ATOM 1925 C C . MET A 1 278 ? -2.977 15.838 -4.091 1.00 96.31 278 MET A C 1
ATOM 1927 O O . MET A 1 278 ? -3.213 16.813 -4.802 1.00 96.31 278 MET A O 1
ATOM 1931 N N . ASN A 1 279 ? -1.913 15.061 -4.259 1.00 96.88 279 ASN A N 1
ATOM 1932 C CA . ASN A 1 279 ? -1.011 15.114 -5.395 1.00 96.88 279 ASN A CA 1
ATOM 1933 C C . ASN A 1 279 ? -1.073 13.761 -6.102 1.00 96.88 279 ASN A C 1
ATOM 1935 O O . ASN A 1 279 ? -0.380 12.812 -5.732 1.00 96.88 279 ASN A O 1
ATOM 1939 N N . ILE A 1 280 ? -1.960 13.675 -7.088 1.00 95.62 280 ILE A N 1
ATOM 1940 C CA . ILE A 1 280 ? -2.144 12.492 -7.918 1.00 95.62 280 ILE A CA 1
ATOM 1941 C C . ILE A 1 280 ? -1.654 12.863 -9.316 1.00 95.62 280 ILE A C 1
ATOM 1943 O O . ILE A 1 280 ? -2.219 13.730 -9.977 1.00 95.62 280 ILE A O 1
ATOM 1947 N N . SER A 1 281 ? -0.557 12.253 -9.749 1.00 92.38 281 SER A N 1
ATOM 1948 C CA . SER A 1 281 ? -0.006 12.422 -11.091 1.00 92.38 281 SER A CA 1
ATOM 1949 C C . SER A 1 281 ? 0.641 11.126 -11.568 1.00 92.38 281 SER A C 1
ATOM 1951 O O . SER A 1 281 ? 1.199 10.355 -10.800 1.00 92.38 281 SER A O 1
ATOM 1953 N N . GLY A 1 282 ? 0.555 10.836 -12.856 1.00 79.75 282 GLY A N 1
ATOM 1954 C CA . GLY A 1 282 ? 0.974 9.542 -13.391 1.00 79.75 282 GLY A CA 1
ATOM 1955 C C . GLY A 1 282 ? 0.077 9.131 -14.546 1.00 79.75 282 GLY A C 1
ATOM 1956 O O . GLY A 1 282 ? -0.795 9.894 -14.951 1.00 79.75 282 GLY A O 1
ATOM 1957 N N . GLY A 1 283 ? 0.309 7.942 -15.096 1.00 66.62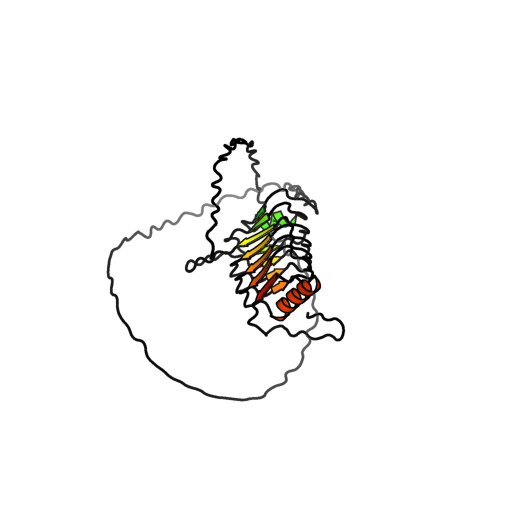 283 GLY A N 1
ATOM 1958 C CA . GLY A 1 283 ? -0.502 7.412 -16.192 1.00 66.62 283 GLY A CA 1
ATOM 1959 C C . GLY A 1 283 ? -0.217 8.035 -17.553 1.00 66.62 283 GLY A C 1
ATOM 1960 O O . GLY A 1 283 ? -1.079 8.650 -18.169 1.00 66.62 283 GLY A O 1
ATOM 1961 N N . LEU A 1 284 ? 0.991 7.795 -18.073 1.00 75.00 284 LEU A N 1
ATOM 1962 C CA . LEU A 1 284 ? 1.323 8.132 -19.465 1.00 75.00 284 LEU A CA 1
ATOM 1963 C C . LEU A 1 284 ? 0.633 7.203 -20.478 1.00 75.00 284 LEU A C 1
ATOM 1965 O O . LEU A 1 284 ? 0.695 7.445 -21.681 1.00 75.00 284 LEU A O 1
ATOM 1969 N N . GLN A 1 285 ? 0.010 6.122 -20.007 1.00 70.50 285 GLN A N 1
ATOM 1970 C CA . GLN A 1 285 ? -0.694 5.173 -20.854 1.00 70.50 285 GLN A CA 1
ATOM 1971 C C . GLN A 1 285 ? -2.200 5.451 -20.836 1.00 70.50 285 GLN A C 1
ATOM 1973 O O . GLN A 1 285 ? -2.905 5.102 -19.893 1.00 70.50 285 GLN A O 1
ATOM 1978 N N . GLU A 1 286 ? -2.699 6.035 -21.928 1.00 65.38 286 GLU A N 1
ATOM 1979 C CA . GLU A 1 286 ? -4.137 6.078 -22.245 1.00 65.38 286 GLU A CA 1
ATOM 1980 C C . GLU A 1 286 ? -4.679 4.685 -22.627 1.00 65.38 286 GLU A C 1
ATOM 1982 O O . GLU A 1 286 ? -5.887 4.439 -22.644 1.00 65.38 286 GLU A O 1
ATOM 1987 N N . THR A 1 287 ? -3.786 3.738 -22.931 1.00 65.44 287 THR A N 1
ATOM 1988 C CA . THR A 1 287 ? -4.141 2.375 -23.322 1.00 65.44 287 THR A CA 1
ATOM 1989 C C . THR A 1 287 ? -4.657 1.584 -22.123 1.00 65.44 287 THR A C 1
ATOM 1991 O O . THR A 1 287 ? -3.922 1.348 -21.170 1.00 65.44 287 THR A O 1
ATOM 1994 N N . GLY A 1 288 ? -5.910 1.132 -22.192 1.00 64.88 288 GLY A N 1
ATOM 1995 C CA . GLY A 1 288 ? -6.531 0.278 -21.171 1.00 64.88 288 GLY A CA 1
ATOM 1996 C C . GLY A 1 288 ? -7.717 0.916 -20.453 1.00 64.88 288 GLY A C 1
ATOM 1997 O O . GLY A 1 288 ? -8.486 0.210 -19.813 1.00 64.88 288 GLY A O 1
ATOM 1998 N N . CYS A 1 289 ? -7.940 2.218 -20.634 1.00 65.69 289 CYS A N 1
ATOM 1999 C CA . CYS A 1 289 ? -9.144 2.896 -20.164 1.00 65.69 289 CYS A CA 1
ATOM 2000 C C . CYS A 1 289 ? -10.272 2.822 -21.200 1.00 65.69 289 CYS A C 1
ATOM 2002 O O . CYS A 1 289 ? -10.918 3.823 -21.505 1.00 65.69 289 CYS A O 1
ATOM 2004 N N . GLU A 1 290 ? -10.557 1.631 -21.736 1.00 62.34 290 GLU A N 1
ATOM 2005 C CA . GLU A 1 290 ? -11.871 1.403 -22.336 1.00 62.34 290 GLU A CA 1
ATOM 2006 C C . GLU A 1 290 ? -12.883 1.285 -21.195 1.00 62.34 290 GLU A C 1
ATOM 2008 O O . GLU A 1 290 ? -13.357 0.207 -20.840 1.00 62.34 290 GLU A O 1
ATOM 2013 N N . CYS A 1 291 ? -13.242 2.432 -20.616 1.00 52.34 291 CYS A N 1
ATOM 2014 C CA . CYS A 1 291 ? -14.476 2.576 -19.869 1.00 52.34 291 CYS A CA 1
ATOM 2015 C C . CYS A 1 291 ? -15.616 2.336 -20.859 1.00 52.34 291 CYS A C 1
ATOM 2017 O O . CYS A 1 291 ? -16.214 3.268 -21.400 1.00 52.34 291 CYS A O 1
ATOM 2019 N N . ARG A 1 292 ? -15.921 1.066 -21.138 1.00 51.38 292 ARG A N 1
ATOM 2020 C CA . ARG A 1 292 ? -17.155 0.705 -21.809 1.00 51.38 292 ARG A CA 1
ATOM 2021 C C . ARG A 1 292 ? -18.246 1.082 -20.825 1.00 51.38 292 ARG A C 1
ATOM 2023 O O . ARG A 1 292 ? -18.536 0.335 -19.898 1.00 51.38 292 ARG A O 1
ATOM 2030 N N . LEU A 1 293 ? -18.783 2.289 -20.999 1.00 44.97 293 LEU A N 1
ATOM 2031 C CA . LEU A 1 293 ? -19.975 2.787 -20.333 1.00 44.97 293 LEU A CA 1
ATOM 2032 C C . LEU A 1 293 ? -21.092 1.777 -20.601 1.00 44.97 293 LEU A C 1
ATOM 2034 O O . LEU A 1 293 ? -21.843 1.894 -21.567 1.00 44.97 293 LEU A O 1
ATOM 2038 N N . VAL A 1 294 ? -21.190 0.745 -19.766 1.00 46.47 294 VAL A N 1
ATOM 2039 C CA . VAL A 1 294 ? -22.388 -0.076 -19.694 1.00 46.47 294 VAL A CA 1
ATOM 2040 C C . VAL A 1 294 ? -23.432 0.861 -19.103 1.00 46.47 294 VAL A C 1
ATOM 2042 O O . VAL A 1 294 ? -23.326 1.276 -17.946 1.00 46.47 294 VAL A O 1
ATOM 2045 N N . CYS A 1 295 ? -24.349 1.311 -19.960 1.00 35.03 295 CYS A N 1
ATOM 2046 C CA . CYS A 1 295 ? -25.314 2.368 -19.692 1.00 35.03 295 CYS A CA 1
ATOM 2047 C C . CYS A 1 295 ? -25.914 2.251 -18.279 1.00 35.03 295 CYS A C 1
ATOM 2049 O O . CYS A 1 295 ? -26.688 1.337 -18.006 1.00 35.03 295 CYS A O 1
ATOM 2051 N N . GLY A 1 296 ? -25.570 3.194 -17.393 1.00 45.53 296 GLY A N 1
ATOM 2052 C CA . GLY A 1 296 ? -26.276 3.418 -16.127 1.00 45.53 296 GLY A CA 1
ATOM 2053 C C . GLY A 1 296 ? -25.554 3.071 -14.821 1.00 45.53 296 GLY A C 1
ATOM 2054 O O . GLY A 1 296 ? -26.146 3.319 -13.776 1.00 45.53 296 GLY A O 1
ATOM 2055 N N . GLN A 1 297 ? -24.316 2.548 -14.820 1.00 53.16 297 GLN A N 1
ATOM 2056 C CA . GLN A 1 297 ? -23.639 2.179 -13.555 1.00 53.16 297 GLN A CA 1
ATOM 2057 C C . GLN A 1 297 ? -22.369 2.953 -13.182 1.00 53.16 297 GLN A C 1
ATOM 2059 O O . GLN A 1 297 ? -21.844 2.710 -12.100 1.00 53.16 297 GLN A O 1
ATOM 2064 N N . GLY A 1 298 ? -21.883 3.895 -13.998 1.00 49.97 298 GLY A N 1
ATOM 2065 C CA . GLY A 1 298 ? -20.739 4.744 -13.615 1.00 49.97 298 GLY A CA 1
ATOM 2066 C C . GLY A 1 298 ? -19.499 3.960 -13.155 1.00 49.97 298 GLY A C 1
ATOM 2067 O O . GLY A 1 298 ? -18.774 4.415 -12.278 1.00 49.97 298 GLY A O 1
ATOM 2068 N N . ARG A 1 299 ? -19.287 2.752 -13.691 1.00 47.56 299 ARG A N 1
ATOM 2069 C CA . ARG A 1 299 ? -18.158 1.878 -13.357 1.00 47.56 299 ARG A CA 1
ATOM 2070 C C . ARG A 1 299 ? -17.417 1.505 -14.634 1.00 47.56 299 ARG A C 1
ATOM 2072 O O . ARG A 1 299 ? -18.045 1.063 -15.594 1.00 47.56 299 ARG A O 1
ATOM 2079 N N . CYS A 1 300 ? -16.102 1.679 -14.619 1.00 49.66 300 CYS A N 1
ATOM 2080 C CA . CYS A 1 300 ? -15.193 1.081 -15.592 1.00 49.66 300 CYS A CA 1
ATOM 2081 C C . CYS A 1 300 ? -14.803 -0.307 -15.062 1.00 49.66 300 CYS A C 1
ATOM 2083 O O . CYS A 1 300 ? -14.526 -0.431 -13.866 1.00 49.66 300 CYS A O 1
ATOM 2085 N N . LEU A 1 301 ? -14.871 -1.334 -15.914 1.00 50.81 301 LEU A N 1
ATOM 2086 C CA . LEU A 1 301 ? -14.403 -2.692 -15.609 1.00 50.81 301 LEU A CA 1
ATOM 2087 C C . LEU A 1 301 ? -12.910 -2.815 -15.903 1.00 50.81 301 LEU A C 1
ATOM 2089 O O . LEU A 1 301 ? -12.486 -2.217 -16.914 1.00 50.81 301 LEU A O 1
#

Secondary structure (DSSP, 8-state):
---------------------------------------PPP--------------------------------------------------------------------------------TTEEE-S-EEE-SHHHHHHHTTEEEEEEEEEE-TT--EEEE-TT--EEEEEEEE----SSS-----EEEEE-TT--EESS-EEEE--TT--EEE-TT--EESS-EEEE--TT--EEE-TT--EESS-EEEEEETTS-HHHHHHHHHHHHHTT---EEEEE----TT------TTS----

pLDDT: mean 72.57, std 24.55, range [35.03, 98.69]

Foldseek 3Di:
DDDDDDDDDDDDDDDDDPDDDDDDPDDDDDDPDPDDDDDDDDDDDDDDDDDDDDDDDDDDDDDDDDDDDDDDDDDDDDDDDDDDDDDDDDDDDDDDDDDDDDDDDDPDDDDPPPPPPPPPLPQADEAEEEQEAAEPVSLVVQLSHQYYAEEYAYDQLAAEERANANHAEYQEYADEHDPPPPDCSVGFYQEYHHQNHQEHNAEYYAYQRQNHQYYHPQNHAEYQEEYYHEQNQNHQYDHPQNHQYHNYAAEAYNNANHAPVRLVNVVVNPVVSVDDHYDHDYHPDPPPPPQVCPDDDPDRD

Radius of gyration: 30.83 Å; Cα contacts (8 Å, |Δi|>4): 510; chains: 1; bounding box: 75×119×82 Å

Organism: Sorangium cellulosum (strain So ce56) (NCBI:txid448385)

Sequence (301 aa):
MSVMNSAAGTSGQGGRARGSVRLWLGRLTLMTAVSSFVACGSGDGHSASAGDTVTVGSGGPTSGASGGSSGGLSGGSGGGGAGEGGSGRDTDPGATSGASTGGAGGSGEGGAADCESGPEALEGSVYQGDLLIASDADALAARAYSTINGTISVRSDFAGTLDLPSLLEVGGIRAEGSASSGELVTAQIKAIRMPNLARVRGTLWIYLAFELLEADFRKLEAVDERLWIHRNPELATLRLDALRSVGEDVQITDDFKVPACALERIEANLTAAGITSMNISGGLQETGCECRLVCGQGRCL

Solvent-accessible surface area (backbone atoms only — not comparable to full-atom values): 18798 Å² total; per-residue (Å²): 132,85,84,90,80,91,86,85,87,82,89,85,80,89,81,87,76,84,75,82,85,77,84,77,86,73,83,83,77,83,78,82,80,81,82,81,85,78,88,80,79,90,79,88,77,87,83,91,79,88,82,82,89,83,84,78,82,94,75,86,87,84,88,86,82,91,82,89,85,88,79,86,86,89,89,85,89,78,85,89,83,89,78,88,83,80,82,88,81,91,79,79,91,80,83,78,94,77,81,91,76,91,78,79,90,76,92,71,80,86,69,81,70,72,77,71,72,67,78,76,67,55,80,69,34,71,43,86,50,68,44,74,32,66,46,68,67,44,35,59,62,50,33,39,28,20,31,33,63,22,37,42,35,41,43,41,64,25,55,45,68,45,58,26,63,52,22,32,39,30,26,21,39,37,38,42,34,68,76,60,90,82,58,87,76,86,30,41,42,34,32,42,36,25,55,46,22,35,37,30,66,22,39,42,38,40,35,35,29,57,56,18,35,34,40,36,29,44,40,23,30,35,26,55,28,32,43,36,41,34,42,19,54,43,23,47,41,68,36,49,80,43,36,44,45,60,61,55,49,39,35,40,33,56,24,41,43,26,35,41,62,54,54,53,52,44,51,51,38,30,46,75,56,68,56,80,62,67,48,76,48,58,22,81,37,76,75,80,62,68,57,61,73,59,88,89,67,95,55,66,120

Mean predicted aligned error: 17.06 Å